Protein AF-X1J1N3-F1 (afdb_monomer_lite)

Sequence (215 aa):
MFLLAESFNQDISNWDVSTVTSMYQMFRSAVSFNQDIGSWEVSSVSDMTLMFSGVTLSTANYDSLLTGWASLPTLQSGVFFDAGNSQYSLAAESARQSLLDTPNSWMISDGGIIHSPDFWILSPFSIDELGYGHGNYTWAQVVNEEWCSGSGTLNDPYVIKNLVINGQGSDFCLSIQFSEEYFIVENCTFYNTYNLNYYGGRVKRYNYEQYVLWS

Organism: NCBI:txid412755

Structure (mmCIF, N/CA/C/O backbone):
data_AF-X1J1N3-F1
#
_entry.id   AF-X1J1N3-F1
#
loop_
_atom_site.group_PDB
_atom_site.id
_atom_site.type_symbol
_atom_site.label_atom_id
_atom_site.label_alt_id
_atom_site.label_comp_id
_atom_site.label_asym_id
_atom_site.label_entity_id
_atom_site.label_seq_id
_atom_site.pdbx_PDB_ins_code
_atom_site.Cartn_x
_atom_site.Cartn_y
_atom_site.Cartn_z
_atom_site.occupancy
_atom_site.B_iso_or_equiv
_atom_site.auth_seq_id
_atom_site.auth_comp_id
_atom_site.auth_asym_id
_atom_site.auth_atom_id
_atom_site.pdbx_PDB_model_num
ATOM 1 N N . MET A 1 1 ? -10.370 -13.838 7.861 1.00 76.06 1 MET A N 1
ATOM 2 C CA . MET A 1 1 ? -11.758 -13.976 7.355 1.00 76.06 1 MET A CA 1
ATOM 3 C C . MET A 1 1 ? -11.802 -14.890 6.136 1.00 76.06 1 MET A C 1
ATOM 5 O O . MET A 1 1 ? -12.579 -15.831 6.134 1.00 76.06 1 MET A O 1
ATOM 9 N N . PHE A 1 2 ? -10.916 -14.673 5.165 1.00 96.19 2 PHE A N 1
ATOM 10 C CA . PHE A 1 2 ? -10.681 -15.500 3.978 1.00 96.19 2 PHE A CA 1
ATOM 11 C C . PHE A 1 2 ? -9.367 -16.306 4.080 1.00 96.19 2 PHE A C 1
ATOM 13 O O . PHE A 1 2 ? -8.672 -16.516 3.090 1.00 96.19 2 PHE A O 1
ATOM 20 N N . LEU A 1 3 ? -9.003 -16.745 5.292 1.00 96.31 3 LEU A N 1
ATOM 21 C CA . LEU A 1 3 ? -7.818 -17.577 5.534 1.00 96.31 3 LEU A CA 1
ATOM 22 C C . LEU A 1 3 ? -7.920 -18.872 4.708 1.00 96.31 3 LEU A C 1
ATOM 24 O O . LEU A 1 3 ? -8.919 -19.580 4.823 1.00 96.31 3 LEU A O 1
ATOM 28 N N . LEU A 1 4 ? -6.890 -19.175 3.911 1.00 97.56 4 LEU A N 1
ATOM 29 C CA . LEU A 1 4 ? -6.821 -20.319 2.981 1.00 97.56 4 LEU A CA 1
ATOM 30 C C . LEU A 1 4 ? -7.894 -20.317 1.867 1.00 97.56 4 LEU A C 1
ATOM 32 O O . LEU A 1 4 ? -8.108 -21.338 1.215 1.00 97.56 4 LEU A O 1
ATOM 36 N N . ALA A 1 5 ? -8.571 -19.193 1.608 1.00 97.69 5 ALA A N 1
ATOM 37 C CA . ALA A 1 5 ? -9.538 -19.085 0.514 1.00 97.69 5 ALA A CA 1
ATOM 38 C C . ALA A 1 5 ? -8.823 -18.796 -0.821 1.00 97.69 5 ALA A C 1
ATOM 40 O O . ALA A 1 5 ? -8.956 -17.714 -1.387 1.00 97.69 5 ALA A O 1
ATOM 41 N N . GLU A 1 6 ? -8.035 -19.757 -1.313 1.00 96.44 6 GLU A N 1
ATOM 42 C CA . GLU A 1 6 ? -7.074 -19.585 -2.420 1.00 96.44 6 GLU A CA 1
ATOM 43 C C . GLU A 1 6 ? -7.655 -18.929 -3.687 1.00 96.44 6 GLU A C 1
ATOM 45 O O . GLU A 1 6 ? -6.959 -18.161 -4.351 1.00 96.44 6 GLU A O 1
ATOM 50 N N . SER A 1 7 ? -8.926 -19.196 -4.012 1.00 97.56 7 SER A N 1
ATOM 51 C CA . SER A 1 7 ? -9.639 -18.670 -5.188 1.00 97.56 7 SER A CA 1
ATOM 52 C C . SER A 1 7 ? -10.464 -17.399 -4.931 1.00 97.56 7 SER A C 1
ATOM 54 O O . SER A 1 7 ? -11.154 -16.924 -5.836 1.00 97.56 7 SER A O 1
ATOM 56 N N . PHE A 1 8 ? -10.442 -16.842 -3.717 1.00 97.88 8 PHE A N 1
ATOM 57 C CA . PHE A 1 8 ? -11.247 -15.672 -3.380 1.00 97.88 8 PHE A CA 1
ATOM 58 C C . PHE A 1 8 ? -10.660 -14.389 -3.985 1.00 97.88 8 PHE A C 1
ATOM 60 O O . PHE A 1 8 ? -9.565 -13.963 -3.636 1.00 97.88 8 PHE A O 1
ATOM 67 N N . ASN A 1 9 ? -11.427 -13.758 -4.875 1.00 98.06 9 ASN A N 1
ATOM 68 C CA . ASN A 1 9 ? -11.108 -12.466 -5.488 1.00 98.06 9 ASN A CA 1
ATOM 69 C C . ASN A 1 9 ? -12.395 -11.723 -5.894 1.00 98.06 9 ASN A C 1
ATOM 71 O O . ASN A 1 9 ? -12.564 -11.333 -7.046 1.00 98.06 9 ASN A O 1
ATOM 75 N N . GLN A 1 10 ? -13.381 -11.671 -4.994 1.00 97.81 10 GLN A N 1
ATOM 76 C CA . GLN A 1 10 ? -14.648 -10.971 -5.240 1.00 97.81 10 GLN A CA 1
ATOM 77 C C . GLN A 1 10 ? -14.562 -9.535 -4.728 1.00 97.81 10 GLN A C 1
ATOM 79 O O . GLN A 1 10 ? -13.908 -9.304 -3.714 1.00 97.81 10 GLN A O 1
ATOM 84 N N . ASP A 1 11 ? -15.239 -8.604 -5.402 1.00 97.56 11 ASP A N 1
ATOM 85 C CA . ASP A 1 11 ? -15.283 -7.196 -5.000 1.00 97.56 11 ASP A CA 1
ATOM 86 C C . ASP A 1 11 ? -15.864 -7.037 -3.583 1.00 97.56 11 ASP A C 1
ATOM 88 O O . ASP A 1 11 ? -16.969 -7.492 -3.273 1.00 97.56 11 ASP A O 1
ATOM 92 N N . ILE A 1 12 ? -15.075 -6.389 -2.727 1.00 98.06 12 ILE A N 1
ATOM 93 C CA . ILE A 1 12 ? -15.386 -6.048 -1.335 1.00 98.06 12 ILE A CA 1
ATOM 94 C C . ILE A 1 12 ? -15.036 -4.582 -1.014 1.00 98.06 12 ILE A C 1
ATOM 96 O O . ILE A 1 12 ? -15.009 -4.185 0.150 1.00 98.06 12 ILE A O 1
ATOM 100 N N . SER A 1 13 ? -14.805 -3.754 -2.039 1.00 96.69 13 SER A N 1
ATOM 101 C CA . SER A 1 13 ? -14.449 -2.327 -1.924 1.00 96.69 13 SER A CA 1
ATOM 102 C C . SER A 1 13 ? -15.489 -1.489 -1.159 1.00 96.69 13 SER A C 1
ATOM 104 O O . SER A 1 13 ? -15.159 -0.466 -0.561 1.00 96.69 13 SER A O 1
ATOM 106 N N . ASN A 1 14 ? -16.742 -1.959 -1.139 1.00 97.25 14 ASN A N 1
ATOM 107 C CA . ASN A 1 14 ? -17.902 -1.324 -0.504 1.00 97.25 14 ASN A CA 1
ATOM 108 C C . ASN A 1 14 ? -18.214 -1.842 0.918 1.00 97.25 14 ASN A C 1
ATOM 110 O O . ASN A 1 14 ? -19.297 -1.579 1.441 1.00 97.25 14 ASN A O 1
ATOM 114 N N . TRP A 1 15 ? -17.334 -2.641 1.529 1.00 97.94 15 TRP A N 1
ATOM 115 C CA . TRP A 1 15 ? -17.562 -3.171 2.878 1.00 97.94 15 TRP A CA 1
ATOM 116 C C . TRP A 1 15 ? -17.274 -2.111 3.947 1.00 97.94 15 TRP A C 1
ATOM 118 O O . TRP A 1 15 ? -16.208 -1.501 3.954 1.00 97.94 15 TRP A O 1
ATOM 128 N N . ASP A 1 16 ? -18.204 -1.935 4.889 1.00 98.06 16 ASP A N 1
ATOM 129 C CA . ASP A 1 16 ? -17.964 -1.129 6.087 1.00 98.06 16 ASP A CA 1
ATOM 130 C C . ASP A 1 16 ? -17.124 -1.931 7.090 1.00 98.06 16 ASP A C 1
ATOM 132 O O . ASP A 1 16 ? -17.567 -2.947 7.634 1.00 98.06 16 ASP A O 1
ATOM 136 N N . VAL A 1 17 ? -15.895 -1.466 7.309 1.00 98.06 17 VAL A N 1
ATOM 137 C CA . VAL A 1 17 ? -14.936 -2.021 8.274 1.00 98.06 17 VAL A CA 1
ATOM 138 C C . VAL A 1 17 ? -14.546 -1.015 9.366 1.00 98.06 17 VAL A C 1
ATOM 140 O O . VAL A 1 17 ? -13.688 -1.319 10.188 1.00 98.06 17 VAL A O 1
ATOM 143 N N . SER A 1 18 ? -15.236 0.131 9.455 1.00 98.19 18 SER A N 1
ATOM 144 C CA . SER A 1 18 ? -14.907 1.260 10.351 1.00 98.19 18 SER A CA 1
ATOM 145 C C . SER A 1 18 ? -14.866 0.920 11.847 1.00 98.19 18 SER A C 1
ATOM 147 O O . SER A 1 18 ? -14.231 1.615 12.641 1.00 98.19 18 SER A O 1
ATOM 149 N N . THR A 1 19 ? -15.533 -0.163 12.257 1.00 98.00 19 THR A N 1
ATOM 150 C CA . THR A 1 19 ? -15.568 -0.659 13.647 1.00 98.00 19 THR A CA 1
ATOM 151 C C . THR A 1 19 ? -14.678 -1.884 13.889 1.00 98.00 19 THR A C 1
ATOM 153 O O . THR A 1 19 ? -14.627 -2.398 15.008 1.00 98.00 19 THR A O 1
ATOM 156 N N . VAL A 1 20 ? -13.973 -2.374 12.864 1.00 98.44 20 VAL A N 1
ATOM 157 C CA . VAL A 1 20 ? -13.083 -3.537 12.969 1.00 98.44 20 VAL A CA 1
ATOM 158 C C . VAL A 1 20 ? -11.800 -3.132 13.689 1.00 98.44 20 VAL A C 1
ATOM 160 O O . VAL A 1 20 ? -11.134 -2.177 13.306 1.00 98.44 20 VAL A O 1
ATOM 163 N N . THR A 1 21 ? -11.431 -3.885 14.725 1.00 98.25 21 THR A N 1
ATOM 164 C CA . THR A 1 21 ? -10.214 -3.632 15.516 1.00 98.25 21 THR A CA 1
ATOM 165 C C . THR A 1 21 ? -9.064 -4.590 15.203 1.00 98.25 21 THR A C 1
ATOM 167 O O . THR A 1 21 ? -7.911 -4.255 15.450 1.00 98.25 21 THR A O 1
ATOM 170 N N . SER A 1 22 ? -9.341 -5.762 14.621 1.00 98.19 22 SER A N 1
ATOM 171 C CA . SER A 1 22 ? -8.319 -6.722 14.187 1.00 98.19 22 SER A CA 1
ATOM 172 C C . SER A 1 22 ? -8.670 -7.315 12.824 1.00 98.19 22 SER A C 1
ATOM 174 O O . SER A 1 22 ? -9.772 -7.823 12.609 1.00 98.19 22 SER A O 1
ATOM 176 N N . MET A 1 23 ? -7.693 -7.275 11.921 1.00 98.50 23 MET A N 1
ATOM 177 C CA . MET A 1 23 ? -7.677 -7.922 10.608 1.00 98.50 23 MET A CA 1
ATOM 178 C C . MET A 1 23 ? -6.635 -9.060 10.571 1.00 98.50 23 MET A C 1
ATOM 180 O O . MET A 1 23 ? -6.112 -9.416 9.511 1.00 98.50 23 MET A O 1
ATOM 184 N N . TYR A 1 24 ? -6.342 -9.659 11.733 1.00 98.44 24 TYR A N 1
ATOM 185 C CA . TYR A 1 24 ? -5.410 -10.778 11.882 1.00 98.44 24 TYR A CA 1
ATOM 186 C C . TYR A 1 24 ? -5.680 -11.897 10.867 1.00 98.44 24 TYR A C 1
ATOM 188 O O . TYR A 1 24 ? -6.783 -12.453 10.806 1.00 98.44 24 TYR A O 1
ATOM 196 N N . GLN A 1 25 ? -4.666 -12.241 10.066 1.00 98.25 25 GLN A N 1
ATOM 197 C CA . GLN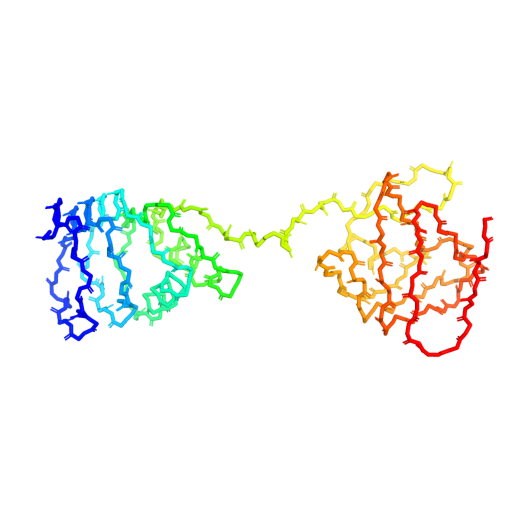 A 1 25 ? -4.753 -13.259 9.009 1.00 98.25 25 GLN A CA 1
ATOM 198 C C . GLN A 1 25 ? -5.978 -13.098 8.079 1.00 98.25 25 GLN A C 1
ATOM 200 O O . GLN A 1 25 ? -6.551 -14.095 7.625 1.00 98.25 25 GLN A O 1
ATOM 205 N N . MET A 1 26 ? -6.433 -11.864 7.804 1.00 98.19 26 MET A N 1
ATOM 206 C CA . MET A 1 26 ? -7.707 -11.649 7.108 1.00 98.19 26 MET A CA 1
ATOM 207 C C . MET A 1 26 ? -7.764 -12.327 5.736 1.00 98.19 26 MET A C 1
ATOM 209 O O . MET A 1 26 ? -8.783 -12.970 5.472 1.00 98.19 26 MET A O 1
ATOM 213 N N . PHE A 1 27 ? -6.684 -12.251 4.951 1.00 98.56 27 PHE A N 1
ATOM 214 C CA . PHE A 1 27 ? -6.530 -12.811 3.602 1.00 98.56 27 PHE A CA 1
ATOM 215 C C . PHE A 1 27 ? -5.366 -13.804 3.487 1.00 98.56 27 PHE A C 1
ATOM 217 O O . PHE A 1 27 ? -4.958 -14.146 2.382 1.00 98.56 27 PHE A O 1
ATOM 224 N N . ARG A 1 28 ? -4.807 -14.286 4.602 1.00 98.38 28 ARG A N 1
ATOM 225 C CA . ARG A 1 28 ? -3.644 -15.185 4.584 1.00 98.38 28 ARG A CA 1
ATOM 226 C C . ARG A 1 28 ? -3.884 -16.393 3.669 1.00 98.38 28 ARG A C 1
ATOM 228 O O . ARG A 1 28 ? -4.852 -17.132 3.850 1.00 98.38 28 ARG A O 1
ATOM 235 N N . SER A 1 29 ? -2.986 -16.592 2.706 1.00 97.56 29 SER A N 1
ATOM 236 C CA . SER A 1 29 ? -3.068 -17.622 1.658 1.00 97.56 29 SER A CA 1
ATOM 237 C C . SER A 1 29 ? -4.305 -17.550 0.740 1.00 97.56 29 SER A C 1
ATOM 239 O O . SER A 1 29 ? -4.612 -18.526 0.058 1.00 97.56 29 SER A O 1
ATOM 241 N N . ALA A 1 30 ? -5.007 -16.416 0.657 1.00 97.88 30 ALA A N 1
ATOM 242 C CA . ALA A 1 30 ? -6.007 -16.159 -0.383 1.00 97.88 30 ALA A CA 1
ATOM 243 C C . ALA A 1 30 ? -5.303 -15.746 -1.691 1.00 97.88 30 ALA A C 1
ATOM 245 O O . ALA A 1 30 ? -5.364 -14.594 -2.105 1.00 97.88 30 ALA A O 1
ATOM 246 N N . VAL A 1 31 ? -4.563 -16.679 -2.303 1.00 95.50 31 VAL A N 1
ATOM 247 C CA . VAL A 1 31 ? -3.549 -16.405 -3.346 1.00 95.50 31 VAL A CA 1
ATOM 248 C C . VAL A 1 31 ? -4.085 -15.605 -4.543 1.00 95.50 31 VAL A C 1
ATOM 250 O O . VAL A 1 31 ? -3.350 -14.819 -5.132 1.00 95.50 31 VAL A O 1
ATOM 253 N N . SER A 1 32 ? -5.364 -15.772 -4.894 1.00 97.75 32 SER A N 1
ATOM 254 C CA . SER A 1 32 ? -6.006 -15.047 -6.002 1.00 97.75 32 SER A CA 1
ATOM 255 C C . SER A 1 32 ? -6.460 -13.622 -5.654 1.00 97.75 32 SER A C 1
ATOM 257 O O . SER A 1 32 ? -6.916 -12.913 -6.551 1.00 97.75 32 SER A O 1
ATOM 259 N N . PHE A 1 33 ? -6.407 -13.206 -4.385 1.00 98.56 33 PHE A N 1
ATOM 260 C CA . PHE A 1 33 ? -6.968 -11.934 -3.937 1.00 98.56 33 PHE A CA 1
ATOM 261 C C . PHE A 1 33 ? -6.150 -10.742 -4.446 1.00 98.56 33 PHE A C 1
ATOM 263 O O . PHE A 1 33 ? -4.988 -10.561 -4.091 1.00 98.56 33 PHE A O 1
ATOM 270 N N . ASN A 1 34 ? -6.791 -9.909 -5.263 1.00 97.88 34 ASN A N 1
ATOM 271 C CA . ASN A 1 34 ? -6.237 -8.687 -5.828 1.00 97.88 34 ASN A CA 1
ATOM 272 C C . ASN A 1 34 ? -7.382 -7.703 -6.138 1.00 97.88 34 ASN A C 1
ATOM 274 O O . ASN A 1 34 ? -7.634 -7.380 -7.300 1.00 97.88 34 ASN A O 1
ATOM 278 N N . GLN A 1 35 ? -8.106 -7.274 -5.102 1.00 98.38 35 GLN A N 1
ATOM 279 C CA . GLN A 1 35 ? -9.104 -6.200 -5.186 1.00 98.38 35 GLN A CA 1
ATOM 280 C C . GLN A 1 35 ? -8.539 -4.888 -4.643 1.00 98.38 35 GLN A C 1
ATOM 282 O O . GLN A 1 35 ? -7.651 -4.905 -3.789 1.00 98.38 35 GLN A O 1
ATOM 287 N N . ASP A 1 36 ? -9.091 -3.766 -5.102 1.00 98.19 36 ASP A N 1
ATOM 288 C CA . ASP A 1 36 ? -8.868 -2.473 -4.460 1.00 98.19 36 ASP A CA 1
ATOM 289 C C . ASP A 1 36 ? -9.694 -2.388 -3.163 1.00 98.19 36 ASP A C 1
ATOM 291 O O . ASP A 1 36 ? -10.905 -2.626 -3.155 1.00 98.19 36 ASP A O 1
ATOM 295 N N . ILE A 1 37 ? -9.007 -2.079 -2.064 1.00 98.62 37 ILE A N 1
ATOM 296 C CA . ILE A 1 37 ? -9.571 -1.856 -0.728 1.00 98.62 37 ILE A CA 1
ATOM 297 C C . ILE A 1 37 ? -9.021 -0.565 -0.089 1.00 98.62 37 ILE A C 1
ATOM 299 O O . ILE A 1 37 ? -9.109 -0.383 1.125 1.00 98.62 37 ILE A O 1
ATOM 303 N N . GLY A 1 38 ? -8.449 0.352 -0.880 1.00 98.50 38 GLY A N 1
ATOM 304 C CA . GLY A 1 38 ? -7.957 1.643 -0.383 1.00 98.50 38 GLY A CA 1
ATOM 305 C C . GLY A 1 38 ? -9.059 2.556 0.158 1.00 98.50 38 GLY A C 1
ATOM 306 O O . GLY A 1 38 ? -8.792 3.426 0.981 1.00 98.50 38 GLY A O 1
ATOM 307 N N . SER A 1 39 ? -10.312 2.306 -0.229 1.00 98.38 39 SER A N 1
ATOM 308 C CA . SER A 1 39 ? -11.514 2.955 0.308 1.00 98.38 39 SER A CA 1
ATOM 309 C C . SER A 1 39 ? -11.889 2.532 1.736 1.00 98.38 39 SER A C 1
ATOM 311 O O . SER A 1 39 ? -12.805 3.119 2.313 1.00 98.38 39 SER A O 1
ATOM 313 N N . TRP A 1 40 ? -11.251 1.501 2.299 1.00 98.69 40 TRP A N 1
ATOM 314 C CA . TRP A 1 40 ? -11.601 0.975 3.618 1.00 98.69 40 TRP A CA 1
ATOM 315 C C . TRP A 1 40 ? -11.202 1.918 4.758 1.00 98.69 40 TRP A C 1
ATOM 317 O O . TRP A 1 40 ? -10.066 2.375 4.859 1.00 98.69 40 TRP A O 1
ATOM 327 N N . GLU A 1 41 ? -12.146 2.144 5.670 1.00 98.50 41 GLU A N 1
ATOM 328 C CA . GLU A 1 41 ? -11.939 2.902 6.903 1.00 98.50 41 GLU A CA 1
ATOM 329 C C . GLU A 1 41 ? -11.242 1.996 7.935 1.00 98.50 41 GLU A C 1
ATOM 331 O O . GLU A 1 41 ? -11.869 1.115 8.524 1.00 98.50 41 GLU A O 1
ATOM 336 N N . VAL A 1 42 ? -9.926 2.163 8.106 1.00 98.56 42 VAL A N 1
ATOM 337 C CA . VAL A 1 42 ? -9.101 1.331 9.004 1.00 98.56 42 VAL A CA 1
ATOM 338 C C . VAL A 1 42 ? -8.670 2.049 10.291 1.00 98.56 42 VAL A C 1
ATOM 340 O O . VAL A 1 42 ? -7.803 1.555 11.011 1.00 98.56 42 VAL A O 1
ATOM 343 N N . SER A 1 43 ? -9.289 3.183 10.637 1.00 98.44 43 SER A N 1
ATOM 344 C CA . SER A 1 43 ? -8.892 4.031 11.778 1.00 98.44 43 SER A CA 1
ATOM 345 C C . SER A 1 43 ? -9.013 3.329 13.138 1.00 98.44 43 SER A C 1
ATOM 347 O O . SER A 1 43 ? -8.304 3.669 14.092 1.00 98.44 43 SER A O 1
ATOM 349 N N . SER A 1 44 ? -9.898 2.332 13.234 1.00 98.50 44 SER A N 1
ATOM 350 C CA . SER A 1 44 ? -10.112 1.501 14.430 1.00 98.50 44 SER A CA 1
ATOM 351 C C . SER A 1 44 ? -9.172 0.292 14.539 1.00 98.50 44 SER A C 1
ATOM 353 O O . SER A 1 44 ? -9.115 -0.332 15.602 1.00 98.50 44 SER A O 1
ATOM 355 N N . VAL A 1 45 ? -8.449 -0.069 13.472 1.00 98.62 45 VAL A N 1
ATOM 356 C CA . VAL A 1 45 ? -7.670 -1.317 13.414 1.00 98.62 45 VAL A CA 1
ATOM 357 C C . VAL A 1 45 ? -6.349 -1.164 14.165 1.00 98.62 45 VAL A C 1
ATOM 359 O O . VAL A 1 45 ? -5.563 -0.269 13.873 1.00 98.62 45 VAL A O 1
ATOM 362 N N . SER A 1 46 ? -6.077 -2.066 15.109 1.00 97.88 46 SER A N 1
ATOM 363 C CA . SER A 1 46 ? -4.826 -2.114 15.881 1.00 97.88 46 SER A CA 1
ATOM 364 C C . SER A 1 46 ? -3.953 -3.341 15.591 1.00 97.88 46 SER A C 1
ATOM 366 O O . SER A 1 46 ? -2.807 -3.391 16.032 1.00 97.88 46 SER A O 1
ATOM 368 N N . ASP A 1 47 ? -4.457 -4.316 14.828 1.00 97.88 47 ASP A N 1
ATOM 369 C CA . ASP A 1 47 ? -3.725 -5.530 14.451 1.00 97.88 47 ASP A CA 1
ATOM 370 C C . ASP A 1 47 ? -4.047 -5.962 13.011 1.00 97.88 47 ASP A C 1
ATOM 372 O O . ASP A 1 47 ? -5.173 -6.363 12.711 1.00 97.88 47 ASP A O 1
ATOM 376 N N . MET A 1 48 ? -3.042 -5.919 12.132 1.00 98.62 48 MET A N 1
ATOM 377 C CA . MET A 1 48 ? -3.084 -6.451 10.763 1.00 98.62 48 MET A CA 1
ATOM 378 C C . MET A 1 48 ? -2.007 -7.535 10.551 1.00 98.62 48 MET A C 1
ATOM 380 O O . MET A 1 48 ? -1.496 -7.744 9.445 1.00 98.62 48 MET A O 1
ATOM 384 N N . THR A 1 49 ? -1.641 -8.247 11.620 1.00 98.00 49 THR A N 1
ATOM 385 C CA . THR A 1 49 ? -0.582 -9.258 11.579 1.00 98.00 49 THR A CA 1
ATOM 386 C C . THR A 1 49 ? -0.955 -10.409 10.651 1.00 98.00 49 THR A C 1
ATOM 388 O O . THR A 1 49 ? -2.036 -11.001 10.745 1.00 98.00 49 THR A O 1
ATOM 391 N N . LEU A 1 50 ? -0.027 -10.749 9.750 1.00 97.94 50 LEU A N 1
ATOM 392 C CA . LEU A 1 50 ? -0.179 -11.791 8.731 1.00 97.94 50 LEU A CA 1
ATOM 393 C C . LEU A 1 50 ? -1.367 -11.574 7.768 1.00 97.94 50 LEU A C 1
ATOM 395 O O . LEU A 1 50 ? -1.828 -12.542 7.159 1.00 97.94 50 LEU A O 1
ATOM 399 N N . MET A 1 51 ? -1.879 -10.341 7.627 1.00 98.31 51 MET A N 1
ATOM 400 C CA . MET A 1 51 ? -3.092 -10.031 6.854 1.00 98.31 51 MET A CA 1
ATOM 401 C C . MET A 1 51 ? -3.025 -10.545 5.409 1.00 98.31 51 MET A C 1
ATOM 403 O O . MET A 1 51 ? -3.939 -11.264 5.001 1.00 98.31 51 MET A O 1
ATOM 407 N N . PHE A 1 52 ? -1.936 -10.254 4.690 1.00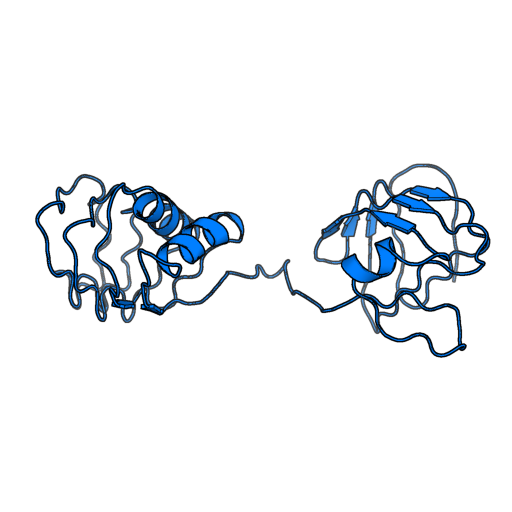 98.44 52 PHE A N 1
ATOM 408 C CA . PHE A 1 52 ? -1.667 -10.702 3.315 1.00 98.44 52 PHE A CA 1
ATOM 409 C C . PHE A 1 52 ? -0.519 -11.718 3.217 1.00 98.44 52 PHE A C 1
ATOM 411 O O . PHE A 1 52 ? 0.083 -11.896 2.159 1.00 98.44 52 PHE A O 1
ATOM 418 N N . SER A 1 53 ? -0.227 -12.444 4.299 1.00 97.38 53 SER A N 1
ATOM 419 C CA . SER A 1 53 ? 0.808 -13.482 4.293 1.00 97.38 53 SER A CA 1
ATOM 420 C C . SER A 1 53 ? 0.501 -14.556 3.234 1.00 97.38 53 SER A C 1
ATOM 422 O O . SER A 1 53 ? -0.523 -15.241 3.305 1.00 97.38 53 SER A O 1
ATOM 424 N N . GLY A 1 54 ? 1.368 -14.699 2.226 1.00 92.88 54 GLY A N 1
ATOM 425 C CA . GLY A 1 54 ? 1.141 -15.589 1.077 1.00 92.88 54 GLY A CA 1
ATOM 426 C C . GLY A 1 54 ? 0.185 -15.043 0.003 1.00 92.88 54 GLY A C 1
ATOM 427 O O . GLY A 1 54 ? -0.315 -15.822 -0.804 1.00 92.88 54 GLY A O 1
ATOM 428 N N . VAL A 1 55 ? -0.073 -13.734 -0.002 1.00 96.00 55 VAL A N 1
ATOM 429 C CA . VAL A 1 55 ? -0.790 -12.988 -1.049 1.00 96.00 55 VAL A CA 1
ATOM 430 C C . VAL A 1 55 ? 0.162 -11.953 -1.660 1.00 96.00 55 VAL A C 1
ATOM 432 O O . VAL A 1 55 ? 1.207 -11.616 -1.096 1.00 96.00 55 VAL A O 1
ATOM 435 N N . THR A 1 56 ? -0.139 -11.489 -2.868 1.00 96.69 56 THR A N 1
ATOM 436 C CA . THR A 1 56 ? 0.606 -10.420 -3.541 1.00 96.69 56 THR A CA 1
ATOM 437 C C . THR A 1 56 ? -0.388 -9.584 -4.329 1.00 96.69 56 THR A C 1
ATOM 439 O O . THR A 1 56 ? -0.908 -10.029 -5.351 1.00 96.69 56 THR A O 1
ATOM 442 N N . LEU A 1 57 ? -0.678 -8.386 -3.826 1.00 97.69 57 LEU A N 1
ATOM 443 C CA . LEU A 1 57 ? -1.478 -7.406 -4.543 1.00 97.69 57 LEU A CA 1
ATOM 444 C C . LEU A 1 57 ? -0.672 -6.887 -5.738 1.00 97.69 57 LEU A C 1
ATOM 446 O O . LEU A 1 57 ? 0.548 -6.729 -5.673 1.00 97.69 57 LEU A O 1
ATOM 450 N N . SER A 1 58 ? -1.367 -6.590 -6.831 1.00 95.56 58 SER A N 1
ATOM 451 C CA . SER A 1 58 ? -0.787 -5.821 -7.931 1.00 95.56 58 SER A CA 1
ATOM 452 C C . SER A 1 58 ? -0.433 -4.408 -7.464 1.00 95.56 58 SER A C 1
ATOM 454 O O . SER A 1 58 ? -1.158 -3.832 -6.651 1.00 95.56 58 SER A O 1
ATOM 456 N N . THR A 1 59 ? 0.637 -3.828 -8.015 1.00 93.31 59 THR A N 1
ATOM 457 C CA . THR A 1 59 ? 1.113 -2.483 -7.650 1.00 93.31 59 THR A CA 1
ATOM 458 C C . THR A 1 59 ? 0.007 -1.434 -7.692 1.00 93.31 59 THR A C 1
ATOM 460 O O . THR A 1 59 ? -0.122 -0.675 -6.748 1.00 93.31 59 THR A O 1
ATOM 463 N N . ALA A 1 60 ? -0.868 -1.446 -8.703 1.00 94.44 60 ALA A N 1
ATOM 464 C CA . ALA A 1 60 ? -1.983 -0.497 -8.781 1.00 94.44 60 ALA A CA 1
ATOM 465 C C . ALA A 1 60 ? -2.935 -0.571 -7.567 1.00 94.44 60 ALA A C 1
ATOM 467 O O . ALA A 1 60 ? -3.341 0.462 -7.038 1.00 94.44 60 ALA A O 1
ATOM 468 N N . ASN A 1 61 ? -3.258 -1.779 -7.093 1.00 97.75 61 ASN A N 1
ATOM 469 C CA . ASN A 1 61 ? -4.123 -1.960 -5.926 1.00 97.75 61 ASN A CA 1
ATOM 470 C C . ASN A 1 61 ? -3.384 -1.673 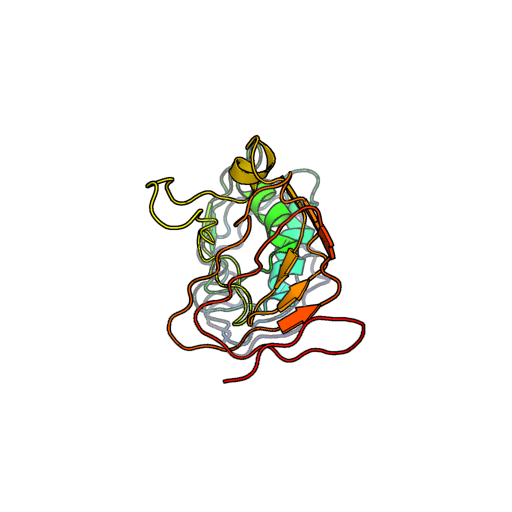-4.613 1.00 97.75 61 ASN A C 1
ATOM 472 O O . ASN A 1 61 ? -3.999 -1.172 -3.676 1.00 97.75 61 ASN A O 1
ATOM 476 N N . TYR A 1 62 ? -2.081 -1.965 -4.531 1.00 98.50 62 TYR A N 1
ATOM 477 C CA . TYR A 1 62 ? -1.300 -1.654 -3.333 1.00 98.50 62 TYR A CA 1
ATOM 478 C C . TYR A 1 62 ? -1.010 -0.149 -3.207 1.00 98.50 62 TYR A C 1
ATOM 480 O O . TYR A 1 62 ? -1.122 0.400 -2.116 1.00 98.50 62 TYR A O 1
ATOM 488 N N . ASP A 1 63 ? -0.766 0.545 -4.320 1.00 97.19 63 ASP A N 1
ATOM 489 C CA . ASP A 1 63 ? -0.668 2.006 -4.382 1.00 97.19 63 ASP A CA 1
ATOM 490 C C . ASP A 1 63 ? -1.985 2.670 -3.954 1.00 97.19 63 ASP A C 1
ATOM 492 O O . ASP A 1 63 ? -1.965 3.619 -3.167 1.00 97.19 63 ASP A O 1
ATOM 496 N N . SER A 1 64 ? -3.129 2.155 -4.428 1.00 98.00 64 SER A N 1
ATOM 497 C CA . SER A 1 64 ? -4.463 2.622 -4.016 1.00 98.00 64 SER A CA 1
ATOM 498 C C . SER A 1 64 ? -4.697 2.400 -2.517 1.00 98.00 64 SER A C 1
ATOM 500 O O . SER A 1 64 ? -5.116 3.320 -1.815 1.00 98.00 64 SER A O 1
ATOM 502 N N . LEU A 1 65 ? -4.328 1.220 -1.998 1.00 98.75 65 LEU A N 1
ATOM 503 C CA . LEU A 1 65 ? -4.381 0.884 -0.572 1.00 98.75 65 LEU A CA 1
ATOM 504 C C . LEU A 1 65 ? -3.555 1.861 0.274 1.00 98.75 65 LEU A C 1
ATOM 506 O O . LEU A 1 65 ? -4.094 2.483 1.187 1.00 98.75 65 LEU A O 1
ATOM 510 N N . LEU A 1 66 ? -2.271 2.032 -0.050 1.00 98.75 66 LEU A N 1
ATOM 511 C CA . LEU A 1 66 ? -1.365 2.925 0.675 1.00 98.75 66 LEU A CA 1
ATOM 512 C C . LEU A 1 66 ? -1.858 4.374 0.634 1.00 98.75 66 LEU A C 1
ATOM 514 O O . LEU A 1 66 ? -1.924 5.026 1.673 1.00 98.75 66 LEU A O 1
ATOM 518 N N . THR A 1 67 ? -2.254 4.864 -0.544 1.00 98.56 67 THR A N 1
ATOM 519 C CA . THR A 1 67 ? -2.741 6.240 -0.736 1.00 98.56 67 THR A CA 1
ATOM 520 C C . THR A 1 67 ? -4.045 6.491 0.020 1.00 98.56 67 THR A C 1
ATOM 522 O O . THR A 1 67 ? -4.188 7.517 0.686 1.00 98.56 67 THR A O 1
ATOM 525 N N . GLY A 1 68 ? -4.989 5.552 -0.058 1.00 98.69 68 GLY A N 1
ATOM 526 C CA . GLY A 1 68 ? -6.280 5.636 0.614 1.00 98.69 68 GLY A CA 1
ATOM 527 C C . GLY A 1 68 ? -6.132 5.636 2.132 1.00 98.69 68 GLY A C 1
ATOM 528 O O . GLY A 1 68 ? -6.602 6.562 2.793 1.00 98.69 68 GLY A O 1
ATOM 529 N N . TRP A 1 69 ? -5.400 4.669 2.690 1.00 98.69 69 TRP A N 1
ATOM 530 C CA . TRP A 1 69 ? -5.224 4.554 4.140 1.00 98.69 69 TRP A CA 1
ATOM 531 C C . TRP A 1 69 ? -4.389 5.704 4.721 1.00 98.69 69 TRP A C 1
ATOM 533 O O . TRP A 1 69 ? -4.734 6.226 5.778 1.00 98.69 69 TRP A O 1
ATOM 543 N N . ALA A 1 70 ? -3.362 6.180 4.006 1.00 98.50 70 ALA A N 1
ATOM 544 C CA . ALA A 1 70 ? -2.590 7.365 4.393 1.00 98.50 70 ALA A CA 1
ATOM 545 C C . ALA A 1 70 ? -3.410 8.671 4.393 1.00 98.50 70 ALA A C 1
ATOM 547 O O . ALA A 1 70 ? -2.996 9.654 5.008 1.00 98.50 70 ALA A O 1
ATOM 548 N N . SER A 1 71 ? -4.561 8.702 3.707 1.00 98.25 71 SER A N 1
ATOM 549 C CA . SER A 1 71 ? -5.467 9.859 3.681 1.00 98.25 71 SER A CA 1
ATOM 550 C C . SER A 1 71 ? -6.473 9.897 4.842 1.00 98.25 71 SER A C 1
ATOM 552 O O . SER A 1 71 ? -7.183 10.894 5.001 1.00 98.25 71 SER A O 1
ATOM 554 N N . LEU A 1 72 ? -6.542 8.839 5.663 1.00 98.38 72 LEU A N 1
ATOM 555 C CA . LEU A 1 72 ? -7.461 8.766 6.801 1.00 98.38 72 LEU A CA 1
ATOM 556 C C . LEU A 1 72 ? -7.073 9.774 7.902 1.00 98.38 72 LEU A C 1
ATOM 558 O O . LEU A 1 72 ? -5.891 9.982 8.176 1.00 98.38 72 LEU A O 1
ATOM 562 N N . PRO A 1 73 ? -8.056 10.413 8.568 1.00 96.12 73 PRO A N 1
ATOM 563 C CA . PRO A 1 73 ? -7.801 11.539 9.469 1.00 96.12 73 PRO A CA 1
ATOM 564 C C . PRO A 1 73 ? -7.116 11.143 10.786 1.00 96.12 73 PRO A C 1
ATOM 566 O O . PRO A 1 73 ? -6.524 11.994 11.449 1.00 96.12 73 PRO A O 1
ATOM 569 N N . THR A 1 74 ? -7.224 9.876 11.190 1.00 95.75 74 THR A N 1
ATOM 570 C CA . THR A 1 74 ? -6.652 9.324 12.423 1.00 95.75 74 THR A CA 1
ATOM 571 C C . THR A 1 74 ? -6.355 7.847 12.221 1.00 95.75 74 THR A C 1
ATOM 573 O O . THR A 1 74 ? -7.248 7.121 11.813 1.00 95.75 74 THR A O 1
ATOM 576 N N . LEU A 1 75 ? -5.166 7.369 12.577 1.00 98.38 75 LEU A N 1
ATOM 577 C CA . LEU A 1 75 ? -4.846 5.939 12.580 1.00 98.38 75 LEU A CA 1
ATOM 578 C C . LEU A 1 75 ? -4.380 5.514 13.974 1.00 98.38 75 LEU A C 1
ATOM 580 O O . LEU A 1 75 ? -3.883 6.336 14.750 1.00 98.38 75 LEU A O 1
ATOM 584 N N . GLN A 1 76 ? -4.519 4.227 14.300 1.00 98.50 76 GLN A N 1
ATOM 585 C CA . GLN A 1 76 ? -3.850 3.680 15.480 1.00 98.50 76 GLN A CA 1
ATOM 586 C C . GLN A 1 76 ? -2.332 3.735 15.281 1.00 98.50 76 GLN A C 1
ATOM 588 O O . GLN A 1 76 ? -1.830 3.501 14.180 1.00 98.50 76 GLN A O 1
ATOM 593 N N . SER A 1 77 ? -1.603 4.038 16.355 1.00 98.25 77 SER A N 1
ATOM 594 C CA . SER A 1 77 ? -0.142 4.107 16.319 1.00 98.25 77 SER A CA 1
ATOM 595 C C . SER A 1 77 ? 0.486 2.728 16.551 1.00 98.25 77 SER A C 1
ATOM 597 O O . SER A 1 77 ? -0.030 1.943 17.349 1.00 98.25 77 SER A O 1
ATOM 599 N N . GLY A 1 78 ? 1.606 2.429 15.888 1.00 97.44 78 GLY A N 1
ATOM 600 C CA . GLY A 1 78 ? 2.373 1.197 16.117 1.00 97.44 78 GLY A CA 1
ATOM 601 C C . GLY A 1 78 ? 1.774 -0.082 15.518 1.00 97.44 78 GLY A C 1
ATOM 602 O O . GLY A 1 78 ? 2.159 -1.177 15.931 1.00 97.44 78 GLY A O 1
ATOM 603 N N . VAL A 1 79 ? 0.836 0.026 14.570 1.00 98.19 79 VAL A N 1
ATOM 604 C CA . VAL A 1 79 ? 0.205 -1.137 13.920 1.00 98.19 79 VAL A CA 1
ATOM 605 C C . VAL A 1 79 ? 1.235 -1.910 13.099 1.00 98.19 79 VAL A C 1
ATOM 607 O O . VAL A 1 79 ? 1.965 -1.332 12.294 1.00 98.19 79 VAL A O 1
ATOM 610 N N . PHE A 1 80 ? 1.278 -3.232 13.275 1.00 97.69 80 PHE A N 1
ATOM 611 C CA . PHE A 1 80 ? 2.015 -4.121 12.379 1.00 97.69 80 PHE A CA 1
ATOM 612 C C . PHE A 1 80 ? 1.111 -4.557 11.219 1.00 97.69 80 PHE A C 1
ATOM 614 O O . PHE A 1 80 ? 0.045 -5.137 11.446 1.00 97.69 80 PHE A O 1
ATOM 621 N N . PHE A 1 81 ? 1.550 -4.290 9.988 1.00 98.38 81 PHE A N 1
ATOM 622 C CA . PHE A 1 81 ? 0.831 -4.602 8.755 1.00 98.38 81 PHE A CA 1
ATOM 623 C C . PHE A 1 81 ? 1.692 -5.482 7.844 1.00 98.38 81 PHE A C 1
ATOM 625 O O . PHE A 1 81 ? 2.759 -5.075 7.391 1.00 98.38 81 PHE A O 1
ATOM 632 N N . ASP A 1 82 ? 1.221 -6.702 7.580 1.00 98.00 82 ASP A N 1
ATOM 633 C CA . ASP A 1 82 ? 1.834 -7.621 6.616 1.00 98.00 82 ASP A CA 1
ATOM 634 C C . ASP A 1 82 ? 1.079 -7.549 5.282 1.00 98.00 82 ASP A C 1
ATOM 636 O O . ASP A 1 82 ? -0.031 -8.082 5.166 1.00 98.00 82 ASP A O 1
ATOM 640 N N . ALA A 1 83 ? 1.697 -6.898 4.293 1.00 97.69 83 ALA A N 1
ATOM 641 C CA . ALA A 1 83 ? 1.222 -6.776 2.917 1.00 97.69 83 ALA A CA 1
ATOM 642 C C . ALA A 1 83 ? 1.733 -7.909 1.997 1.00 97.69 83 ALA A C 1
ATOM 644 O O . ALA A 1 83 ? 1.527 -7.864 0.780 1.00 97.69 83 ALA A O 1
ATOM 645 N N . GLY A 1 84 ? 2.389 -8.937 2.545 1.00 94.81 84 GLY A N 1
ATOM 646 C CA 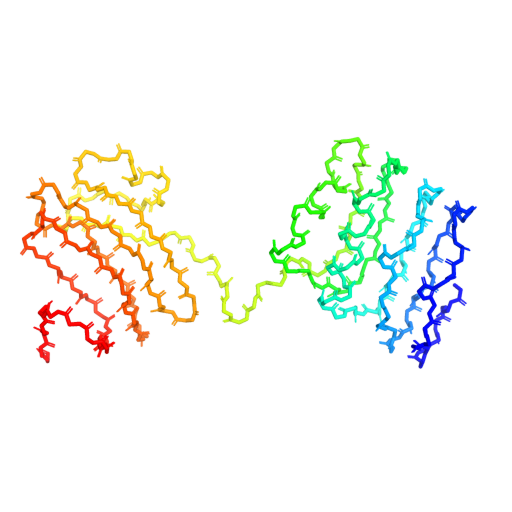. GLY A 1 84 ? 2.976 -10.032 1.777 1.00 94.81 84 GLY A CA 1
ATOM 647 C C . GLY A 1 84 ? 4.129 -9.556 0.891 1.00 94.81 84 GLY A C 1
ATOM 648 O O . GLY A 1 84 ? 4.937 -8.726 1.294 1.00 94.81 84 GLY A O 1
ATOM 649 N N . ASN A 1 85 ? 4.197 -10.059 -0.345 1.00 91.44 85 ASN A N 1
ATOM 650 C CA . ASN A 1 85 ? 5.215 -9.630 -1.319 1.00 91.44 85 ASN A CA 1
ATOM 651 C C . ASN A 1 85 ? 4.745 -8.453 -2.200 1.00 91.44 85 ASN A C 1
ATOM 653 O O . ASN A 1 85 ? 5.312 -8.225 -3.267 1.00 91.44 85 ASN A O 1
ATOM 657 N N . SER A 1 86 ? 3.677 -7.746 -1.812 1.00 96.31 86 SER A N 1
ATOM 658 C CA . SER A 1 86 ? 3.115 -6.639 -2.600 1.00 96.31 86 SER A CA 1
ATOM 659 C C . SER A 1 86 ? 4.130 -5.499 -2.723 1.00 96.31 86 SER A C 1
ATOM 661 O O . SER A 1 86 ? 4.720 -5.099 -1.721 1.00 96.31 86 SER A O 1
ATOM 663 N N . GLN A 1 87 ? 4.334 -4.978 -3.935 1.00 92.94 87 GLN A N 1
ATOM 664 C CA . GLN A 1 87 ? 5.290 -3.899 -4.212 1.00 92.94 87 GLN A CA 1
ATOM 665 C C . GLN A 1 87 ? 4.568 -2.642 -4.695 1.00 92.94 87 GLN A C 1
ATOM 667 O O . GLN A 1 87 ? 3.657 -2.742 -5.521 1.00 92.94 87 GLN A O 1
ATOM 672 N N . TYR A 1 88 ? 4.981 -1.477 -4.199 1.00 90.44 88 TYR A N 1
ATOM 673 C CA . TYR A 1 88 ? 4.343 -0.176 -4.449 1.00 90.44 88 TYR A CA 1
ATOM 674 C C . TYR A 1 88 ? 5.195 0.702 -5.374 1.00 90.44 88 TYR A C 1
ATOM 676 O O . TYR A 1 88 ? 6.412 0.558 -5.405 1.00 90.44 88 TYR A O 1
ATOM 684 N N . SER A 1 89 ? 4.598 1.610 -6.142 1.00 85.56 89 SER A N 1
ATOM 685 C CA . SER A 1 89 ? 5.344 2.500 -7.041 1.00 85.56 89 SER A CA 1
ATOM 686 C C . SER A 1 89 ? 5.885 3.746 -6.334 1.00 85.56 89 SER A C 1
ATOM 688 O O . SER A 1 89 ? 5.436 4.129 -5.254 1.00 85.56 89 SER A O 1
ATOM 690 N N . LEU A 1 90 ? 6.800 4.457 -7.002 1.00 81.56 90 LEU A N 1
ATOM 691 C CA . LEU A 1 90 ? 7.310 5.755 -6.542 1.00 81.56 90 LEU A CA 1
ATOM 692 C C . LEU A 1 90 ? 6.194 6.785 -6.264 1.00 81.56 90 LEU A C 1
ATOM 694 O O . LEU A 1 90 ? 6.385 7.683 -5.449 1.00 81.56 90 LEU A O 1
ATOM 698 N N . ALA A 1 91 ? 5.023 6.657 -6.902 1.00 83.06 91 ALA A N 1
ATOM 699 C CA . ALA A 1 91 ? 3.883 7.538 -6.646 1.00 83.06 91 ALA A CA 1
ATOM 700 C C . ALA A 1 91 ? 3.246 7.315 -5.259 1.00 83.06 91 ALA A C 1
ATOM 702 O O . ALA A 1 91 ? 2.678 8.252 -4.703 1.00 83.06 91 ALA A O 1
ATOM 703 N N . ALA A 1 92 ? 3.369 6.108 -4.695 1.00 88.62 92 ALA A N 1
ATOM 704 C CA . ALA A 1 92 ? 2.842 5.738 -3.382 1.00 88.62 92 ALA A CA 1
ATOM 705 C C . ALA A 1 92 ? 3.883 5.817 -2.246 1.00 88.62 92 ALA A C 1
ATOM 707 O O . ALA A 1 92 ? 3.512 5.686 -1.080 1.00 88.62 92 ALA A O 1
ATOM 708 N N . GLU A 1 93 ? 5.163 6.073 -2.546 1.00 87.69 93 GLU A N 1
ATOM 709 C CA . GLU A 1 93 ? 6.246 6.176 -1.548 1.00 87.69 93 GLU A CA 1
ATOM 710 C C . GLU A 1 93 ? 5.921 7.192 -0.440 1.00 87.69 93 GLU A C 1
ATOM 712 O O . GLU A 1 93 ? 6.033 6.884 0.742 1.00 87.69 93 GLU A O 1
ATOM 717 N N . SER A 1 94 ? 5.433 8.386 -0.791 1.00 89.88 94 SER A N 1
ATOM 718 C CA . SER A 1 94 ? 5.081 9.418 0.198 1.00 89.88 94 SER A CA 1
ATOM 719 C C . SER A 1 94 ? 3.903 9.020 1.096 1.00 89.88 94 SER A C 1
ATOM 721 O O . SER A 1 94 ? 3.898 9.355 2.281 1.00 89.88 94 SER A O 1
ATOM 723 N N . ALA A 1 95 ? 2.930 8.279 0.556 1.00 94.25 95 ALA A N 1
ATOM 724 C CA . ALA A 1 95 ? 1.807 7.735 1.315 1.00 94.25 95 ALA A CA 1
ATOM 725 C C . ALA A 1 95 ? 2.265 6.613 2.258 1.00 94.25 95 ALA A C 1
ATOM 727 O O . ALA A 1 95 ? 1.904 6.591 3.430 1.00 94.25 95 ALA A O 1
ATOM 728 N N . ARG A 1 96 ? 3.129 5.710 1.786 1.00 97.31 96 ARG A N 1
ATOM 729 C CA . ARG A 1 96 ? 3.721 4.670 2.630 1.00 97.31 96 ARG A CA 1
ATOM 730 C C . ARG A 1 96 ? 4.578 5.262 3.745 1.00 97.31 96 ARG A C 1
ATOM 732 O O . ARG A 1 96 ? 4.445 4.848 4.894 1.00 97.31 96 ARG A O 1
ATOM 739 N N . GLN A 1 97 ? 5.423 6.241 3.432 1.00 91.75 97 GLN A N 1
ATOM 740 C CA . GLN A 1 97 ? 6.287 6.880 4.417 1.00 91.75 97 GLN A CA 1
ATOM 741 C C . GLN A 1 97 ? 5.469 7.589 5.508 1.00 91.75 97 GLN A C 1
ATOM 743 O O . GLN A 1 97 ? 5.825 7.490 6.678 1.00 91.75 97 GLN A O 1
ATOM 748 N N . SER A 1 98 ? 4.321 8.201 5.183 1.00 95.62 98 SER A N 1
ATOM 749 C CA . SER A 1 98 ? 3.456 8.823 6.199 1.00 95.62 98 SER A CA 1
ATOM 750 C C . SER A 1 98 ? 2.769 7.821 7.142 1.00 95.62 98 SER A C 1
ATOM 752 O O . SER A 1 98 ? 2.412 8.190 8.262 1.00 95.62 98 SER A O 1
ATOM 754 N N . LEU A 1 99 ? 2.616 6.551 6.746 1.00 97.94 99 LEU A N 1
ATOM 755 C CA . LEU A 1 99 ? 2.181 5.470 7.642 1.00 97.94 99 LEU A CA 1
ATOM 756 C C . LEU A 1 99 ? 3.311 5.044 8.599 1.00 97.94 99 LEU A C 1
ATOM 758 O O . LEU A 1 99 ? 3.052 4.735 9.762 1.00 97.94 99 LEU A O 1
ATOM 762 N N . LEU A 1 100 ? 4.565 5.054 8.134 1.00 92.25 100 LEU A N 1
ATOM 763 C CA . LEU A 1 100 ? 5.752 4.718 8.936 1.00 92.25 100 LEU A CA 1
ATOM 764 C C . LEU A 1 100 ? 6.179 5.847 9.889 1.00 92.25 100 LEU A C 1
ATOM 766 O O . LEU A 1 100 ? 6.685 5.580 10.979 1.00 92.25 100 LEU A O 1
ATOM 770 N N . ASP A 1 101 ? 5.991 7.104 9.496 1.00 92.38 101 ASP A N 1
ATOM 771 C CA . ASP A 1 101 ? 6.392 8.271 10.280 1.00 92.38 101 ASP A CA 1
ATOM 772 C C . ASP A 1 101 ? 5.465 8.521 11.481 1.00 92.38 101 ASP A C 1
ATOM 774 O O . ASP A 1 101 ? 4.327 8.053 11.561 1.00 92.38 101 ASP A O 1
ATOM 778 N N . THR A 1 102 ? 5.940 9.294 12.461 1.00 92.06 102 THR A N 1
ATOM 779 C CA . THR A 1 102 ? 5.091 9.763 13.568 1.00 92.06 102 THR A CA 1
ATOM 780 C C . THR A 1 102 ? 3.990 10.698 13.045 1.00 92.06 102 THR A C 1
ATOM 782 O O . THR A 1 102 ? 4.305 11.588 12.253 1.00 92.06 102 THR A O 1
ATOM 785 N N . PRO A 1 103 ? 2.733 10.594 13.520 1.00 96.50 103 PRO A N 1
ATOM 786 C CA . PRO A 1 103 ? 2.291 9.857 14.710 1.00 96.50 103 PRO A CA 1
ATOM 787 C C . PRO A 1 103 ? 1.913 8.385 14.469 1.00 96.50 103 PRO A C 1
ATOM 789 O O . PRO A 1 103 ? 1.670 7.663 15.436 1.00 96.50 103 PRO A O 1
ATOM 792 N N . ASN A 1 104 ? 1.846 7.943 13.213 1.00 96.69 104 ASN A N 1
ATOM 793 C CA . ASN A 1 104 ? 1.345 6.621 12.850 1.00 96.69 104 ASN A CA 1
ATOM 794 C C . ASN A 1 104 ? 2.327 5.524 13.276 1.00 96.69 104 ASN A C 1
ATOM 796 O O . ASN A 1 104 ? 1.939 4.593 13.977 1.00 96.69 104 ASN A O 1
ATOM 800 N N . SER A 1 105 ? 3.616 5.657 12.958 1.00 97.12 105 SER A N 1
ATOM 801 C CA . SER A 1 105 ? 4.657 4.729 13.427 1.00 97.12 105 SER A CA 1
ATOM 802 C C . SER A 1 105 ? 4.347 3.255 13.129 1.00 97.12 105 SER A C 1
ATOM 804 O O . SER A 1 105 ? 4.642 2.378 13.944 1.00 97.12 105 SER A O 1
ATOM 806 N N . TRP A 1 106 ? 3.707 2.973 11.988 1.00 98.19 106 TRP A N 1
ATOM 807 C CA . TRP A 1 106 ? 3.389 1.609 11.574 1.00 98.19 106 TRP A CA 1
ATOM 808 C C . TRP A 1 106 ? 4.660 0.814 11.270 1.00 98.19 106 TRP A C 1
ATOM 810 O O . TRP A 1 106 ? 5.696 1.349 10.882 1.00 98.19 106 TRP A O 1
ATOM 820 N N . MET A 1 107 ? 4.553 -0.502 11.407 1.00 97.12 107 MET A N 1
ATOM 821 C CA . MET A 1 107 ? 5.574 -1.459 11.000 1.00 97.12 107 MET A CA 1
ATOM 822 C C . MET A 1 107 ? 5.032 -2.240 9.805 1.00 97.12 107 MET A C 1
ATOM 824 O O . MET A 1 107 ? 4.287 -3.205 9.976 1.00 97.12 107 MET A O 1
ATOM 828 N N . ILE A 1 108 ? 5.376 -1.794 8.595 1.00 96.19 108 ILE A N 1
ATOM 829 C CA . ILE A 1 108 ? 4.919 -2.414 7.347 1.00 96.19 108 ILE A CA 1
ATOM 830 C C . ILE A 1 108 ? 5.952 -3.443 6.872 1.00 96.19 108 ILE A C 1
ATOM 832 O O . ILE A 1 108 ? 7.130 -3.127 6.709 1.00 96.19 108 ILE A O 1
ATOM 836 N N . SER A 1 109 ? 5.490 -4.669 6.635 1.00 94.44 109 SER A N 1
ATOM 837 C CA . SER A 1 109 ? 6.226 -5.736 5.958 1.00 94.44 109 SER A CA 1
ATOM 838 C C . SER A 1 109 ? 5.641 -5.909 4.561 1.00 94.44 109 SER A C 1
ATOM 840 O O . SER A 1 109 ? 4.513 -6.381 4.423 1.00 94.44 109 SER A O 1
ATOM 842 N N . ASP A 1 110 ? 6.394 -5.518 3.537 1.00 95.81 110 ASP A N 1
ATOM 843 C CA . ASP A 1 110 ? 5.986 -5.586 2.134 1.00 95.81 110 ASP A CA 1
ATOM 844 C C . ASP A 1 110 ? 7.165 -5.923 1.204 1.00 95.81 110 ASP A C 1
ATOM 846 O O . ASP A 1 110 ? 8.302 -6.094 1.648 1.00 95.81 110 ASP A O 1
ATOM 850 N N . GLY A 1 111 ? 6.902 -6.029 -0.101 1.00 84.75 111 GLY A N 1
ATOM 851 C CA . GLY A 1 111 ? 7.921 -6.295 -1.120 1.00 84.75 111 GLY A CA 1
ATOM 852 C C . GLY A 1 111 ? 8.791 -5.082 -1.484 1.00 84.75 111 GLY A C 1
ATOM 853 O O . GLY A 1 111 ? 9.514 -5.137 -2.483 1.00 84.75 111 GLY A O 1
ATOM 854 N N . GLY A 1 112 ? 8.720 -3.992 -0.712 1.00 86.06 112 GLY A N 1
ATOM 855 C CA . GLY A 1 112 ? 9.411 -2.737 -0.994 1.00 86.06 112 GLY A CA 1
ATOM 856 C C . GLY A 1 112 ? 8.856 -1.986 -2.208 1.00 86.06 112 GLY A C 1
ATOM 857 O O . GLY A 1 112 ? 7.829 -2.351 -2.790 1.00 86.06 112 GLY A O 1
ATOM 858 N N . ILE A 1 113 ? 9.545 -0.905 -2.577 1.00 81.19 113 ILE A N 1
ATOM 859 C CA . ILE A 1 113 ? 9.231 -0.154 -3.791 1.00 81.19 113 ILE A CA 1
ATOM 860 C C . ILE A 1 113 ? 9.493 -1.047 -5.010 1.00 81.19 113 ILE A C 1
ATOM 862 O O . ILE A 1 113 ? 10.541 -1.695 -5.110 1.00 81.19 113 ILE A O 1
ATOM 866 N N . ILE A 1 114 ? 8.557 -1.080 -5.959 1.00 71.31 114 ILE A N 1
ATOM 867 C CA . ILE A 1 114 ? 8.824 -1.631 -7.281 1.00 71.31 114 ILE A CA 1
ATOM 868 C C . ILE A 1 114 ? 9.727 -0.647 -8.022 1.00 71.31 114 ILE A C 1
ATOM 870 O O . ILE A 1 114 ? 9.298 0.307 -8.670 1.00 71.31 114 ILE A O 1
ATOM 874 N N . HIS A 1 115 ? 11.024 -0.915 -7.939 1.00 54.34 115 HIS A N 1
ATOM 875 C CA . HIS A 1 115 ? 11.899 -0.619 -9.055 1.00 54.34 115 HIS A CA 1
ATOM 876 C C . HIS A 1 115 ? 11.351 -1.419 -10.239 1.00 54.34 115 HIS A C 1
ATOM 878 O O . HIS A 1 115 ? 11.341 -2.652 -10.213 1.00 54.34 115 HIS A O 1
ATOM 884 N N . SER A 1 116 ? 10.829 -0.730 -11.254 1.00 41.41 116 SER A N 1
ATOM 885 C CA . SER A 1 116 ? 10.563 -1.368 -12.541 1.00 41.41 116 SER A CA 1
ATOM 886 C C . SER A 1 116 ? 11.868 -1.991 -13.068 1.00 41.41 116 SER A C 1
ATOM 888 O O . SER A 1 116 ? 12.959 -1.621 -12.619 1.00 41.41 116 SER A O 1
ATOM 890 N N . PRO A 1 117 ? 11.813 -2.860 -14.093 1.00 41.22 117 PRO A N 1
ATOM 891 C CA . PRO A 1 117 ? 12.996 -3.125 -14.917 1.00 41.22 117 PRO A CA 1
ATOM 892 C C . PRO A 1 117 ? 13.616 -1.848 -15.537 1.00 41.22 117 PRO A C 1
ATOM 894 O O . PRO A 1 117 ? 14.681 -1.948 -16.133 1.00 41.22 117 PRO A O 1
ATOM 897 N N . ASP A 1 118 ? 12.976 -0.683 -15.356 1.00 37.22 118 ASP A N 1
ATOM 898 C CA . ASP A 1 118 ? 13.389 0.651 -15.787 1.00 37.22 118 ASP A CA 1
ATOM 899 C C . ASP A 1 118 ? 13.662 1.624 -14.604 1.00 37.22 118 ASP A C 1
ATOM 901 O O . ASP A 1 118 ? 13.405 2.825 -14.739 1.00 37.22 118 ASP A O 1
ATOM 905 N N . PHE A 1 119 ? 14.086 1.163 -13.413 1.00 33.00 119 PHE A N 1
ATOM 906 C CA . PHE A 1 119 ? 14.547 2.093 -12.362 1.00 33.00 119 PHE A CA 1
ATOM 907 C C . PHE A 1 119 ? 15.561 1.525 -11.354 1.00 33.00 119 PHE A C 1
ATOM 909 O O . PHE A 1 119 ? 15.348 1.562 -10.134 1.00 33.00 119 PHE A O 1
ATOM 916 N N . TRP A 1 120 ? 16.717 1.060 -11.837 1.00 29.59 120 TRP A N 1
ATOM 917 C CA . TRP A 1 120 ? 17.859 0.836 -10.945 1.00 29.59 120 TRP A CA 1
ATOM 918 C C . TRP A 1 120 ? 18.476 2.170 -10.514 1.00 29.59 120 TRP A C 1
ATOM 920 O O . TRP A 1 120 ? 19.057 2.899 -11.318 1.00 29.59 120 TRP A O 1
ATOM 930 N N . ILE A 1 121 ? 18.414 2.471 -9.212 1.00 30.05 121 ILE A N 1
ATOM 931 C CA . ILE A 1 121 ? 19.185 3.569 -8.616 1.00 30.05 121 ILE A CA 1
ATOM 932 C C . ILE A 1 121 ? 20.665 3.159 -8.597 1.00 30.05 121 ILE A C 1
ATOM 934 O O . ILE A 1 121 ? 21.185 2.663 -7.597 1.00 30.05 121 ILE A O 1
ATOM 938 N N . LEU A 1 122 ? 21.351 3.376 -9.719 1.00 28.91 122 LEU A N 1
ATOM 939 C CA . LEU A 1 122 ? 22.808 3.398 -9.765 1.00 28.91 122 LEU A CA 1
ATOM 940 C C . LEU A 1 122 ? 23.297 4.725 -9.179 1.00 28.91 122 LEU A C 1
ATOM 942 O O . LEU A 1 122 ? 23.230 5.789 -9.797 1.00 28.91 122 LEU A O 1
ATOM 946 N N . SER A 1 123 ? 23.790 4.647 -7.950 1.00 26.80 123 SER A N 1
ATOM 947 C CA . SER A 1 123 ? 24.571 5.705 -7.325 1.00 26.80 123 SER A CA 1
ATOM 948 C C . SER A 1 123 ? 25.947 5.852 -7.992 1.00 26.80 123 SER A C 1
ATOM 950 O O . SER A 1 123 ? 26.569 4.868 -8.383 1.00 26.80 123 SER A O 1
ATOM 952 N N . PRO A 1 124 ? 26.472 7.084 -8.012 1.00 35.72 124 PRO A N 1
ATOM 953 C CA . PRO A 1 124 ? 26.161 8.110 -8.996 1.00 35.72 124 PRO A CA 1
ATOM 954 C C . PRO A 1 124 ? 26.993 7.976 -10.290 1.00 35.72 124 PRO A C 1
ATOM 956 O O . PRO A 1 124 ? 28.036 7.328 -10.330 1.00 35.72 124 PRO A O 1
ATOM 959 N N . PHE A 1 125 ? 26.574 8.690 -11.333 1.00 35.22 125 PHE A N 1
ATOM 960 C CA . PHE A 1 125 ? 27.405 9.004 -12.501 1.00 35.22 125 PHE A CA 1
ATOM 961 C C . PHE A 1 125 ? 28.646 9.818 -12.072 1.00 35.22 125 PHE A C 1
ATOM 963 O O . PHE A 1 125 ? 28.555 10.697 -11.218 1.00 35.22 125 PHE A O 1
ATOM 970 N N . SER A 1 126 ? 29.808 9.553 -12.671 1.00 36.81 126 SER A N 1
ATOM 971 C CA . SER A 1 126 ? 31.066 10.242 -12.353 1.00 36.81 126 SER A CA 1
ATOM 972 C C . SER A 1 126 ? 31.362 11.363 -13.354 1.00 36.81 126 SER A C 1
ATOM 974 O O . SER A 1 126 ? 31.777 11.085 -14.480 1.00 36.81 126 SER A O 1
ATOM 976 N N . ILE A 1 127 ? 31.217 12.628 -12.953 1.00 39.81 127 ILE A N 1
ATOM 977 C CA . ILE A 1 127 ? 31.828 13.735 -13.703 1.00 39.81 127 ILE A CA 1
ATOM 978 C C . ILE A 1 127 ? 33.307 13.800 -13.307 1.00 39.81 127 ILE A C 1
ATOM 980 O O . ILE A 1 127 ? 33.611 14.101 -12.158 1.00 39.81 127 ILE A O 1
ATOM 984 N N . ASP A 1 128 ? 34.202 13.506 -14.251 1.00 36.25 128 ASP A N 1
ATOM 985 C CA . ASP A 1 128 ? 35.659 13.541 -14.063 1.00 36.25 128 ASP A CA 1
ATOM 986 C C . ASP A 1 128 ? 36.315 14.455 -15.108 1.00 36.25 128 ASP A C 1
ATOM 988 O O . ASP A 1 128 ? 36.003 14.376 -16.302 1.00 36.25 128 ASP A O 1
ATOM 992 N N . GLU A 1 129 ? 37.241 15.293 -14.644 1.00 32.78 129 GLU A N 1
ATOM 993 C CA . GLU A 1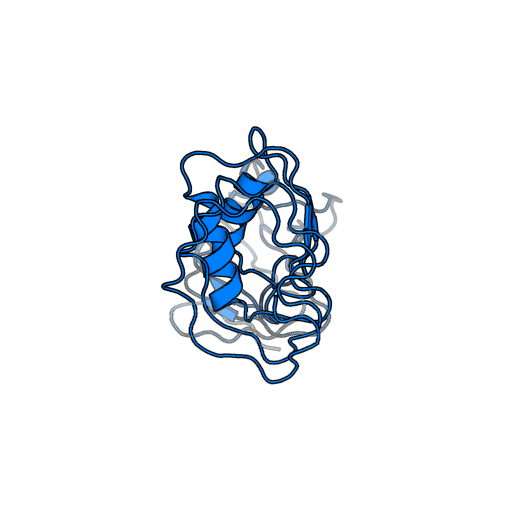 129 ? 38.198 16.022 -15.470 1.00 32.78 129 GLU A CA 1
ATOM 994 C C . GLU A 1 129 ? 39.480 15.180 -15.532 1.00 32.78 129 GLU A C 1
ATOM 996 O O . GLU A 1 129 ? 40.236 15.108 -14.561 1.00 32.78 129 GLU A O 1
ATOM 1001 N N . LEU A 1 130 ? 39.684 14.506 -16.672 1.00 33.59 130 LEU A N 1
ATOM 1002 C CA . LEU A 1 130 ? 40.664 13.430 -16.885 1.00 33.59 130 LEU A CA 1
ATOM 1003 C C . LEU A 1 130 ? 41.943 13.520 -16.025 1.00 33.59 130 LEU A C 1
ATOM 1005 O O . LEU A 1 130 ? 42.938 14.138 -16.407 1.00 33.59 130 LEU A O 1
ATOM 1009 N N . GLY A 1 131 ? 41.962 12.760 -14.926 1.00 36.97 131 GLY A N 1
ATOM 1010 C CA . GLY A 1 131 ? 43.200 12.337 -14.267 1.00 36.97 131 GLY A CA 1
ATOM 1011 C C . GLY A 1 131 ? 43.723 13.190 -13.108 1.00 36.97 131 GLY A C 1
ATOM 1012 O O . GLY A 1 131 ? 44.840 12.919 -12.665 1.00 36.97 131 GLY A O 1
ATOM 1013 N N . TYR A 1 132 ? 42.954 14.146 -12.569 1.00 39.19 132 TYR A N 1
ATOM 1014 C CA . TYR A 1 132 ? 43.358 14.913 -11.372 1.00 39.19 132 TYR A CA 1
ATOM 1015 C C . TYR A 1 132 ? 42.709 14.488 -10.041 1.00 39.19 132 TYR A C 1
ATOM 1017 O O . TYR A 1 132 ? 42.977 15.088 -9.002 1.00 39.19 132 TYR A O 1
ATOM 1025 N N . GLY A 1 133 ? 41.975 13.370 -10.019 1.00 35.81 133 GLY A N 1
ATOM 1026 C CA . GLY A 1 133 ? 41.664 12.653 -8.772 1.00 35.81 133 GLY A CA 1
ATOM 1027 C C . GLY A 1 133 ? 40.527 13.248 -7.940 1.00 35.81 133 GLY A C 1
ATOM 1028 O O . GLY A 1 133 ? 40.500 13.073 -6.720 1.00 35.81 133 GLY A O 1
ATOM 1029 N N . HIS A 1 134 ? 39.582 13.919 -8.592 1.00 44.56 134 HIS A N 1
ATOM 1030 C CA . HIS A 1 134 ? 38.318 14.312 -7.983 1.00 44.56 134 HIS A CA 1
ATOM 1031 C C . HIS A 1 134 ? 37.385 13.086 -7.936 1.00 44.56 134 HIS A C 1
ATOM 1033 O O . HIS A 1 134 ? 37.306 12.315 -8.887 1.00 44.56 134 HIS A O 1
ATOM 1039 N N . GLY A 1 135 ? 36.779 12.826 -6.771 1.00 40.19 135 GLY A N 1
ATOM 1040 C CA . GLY A 1 135 ? 36.060 11.572 -6.498 1.00 40.19 135 GLY A CA 1
ATOM 1041 C C . GLY A 1 135 ? 34.688 11.467 -7.175 1.00 40.19 135 GLY A C 1
ATOM 1042 O O . GLY A 1 135 ? 34.305 12.306 -7.976 1.00 40.19 135 GLY A O 1
ATOM 1043 N N . ASN A 1 136 ? 33.899 10.451 -6.817 1.00 44.75 136 ASN A N 1
ATOM 1044 C CA . ASN A 1 136 ? 32.526 10.324 -7.319 1.00 44.75 136 ASN A CA 1
ATOM 1045 C C . ASN A 1 136 ? 31.602 11.372 -6.667 1.00 44.75 136 ASN A C 1
ATOM 1047 O O . ASN A 1 136 ? 31.456 11.382 -5.443 1.00 44.75 136 ASN A O 1
ATOM 1051 N N . TYR A 1 137 ? 30.929 12.194 -7.479 1.00 40.81 137 TYR A N 1
ATOM 1052 C CA . TYR A 1 137 ? 29.960 13.205 -7.035 1.00 40.81 137 TYR A CA 1
ATOM 1053 C C . TYR A 1 137 ? 28.523 12.801 -7.387 1.00 40.81 137 TYR A C 1
ATOM 1055 O O . TYR A 1 137 ? 28.250 12.292 -8.467 1.00 40.81 137 TYR A O 1
ATOM 1063 N N . THR A 1 138 ? 27.573 13.082 -6.497 1.00 46.12 138 THR A N 1
ATOM 1064 C CA . THR A 1 138 ? 26.130 13.042 -6.799 1.00 46.12 138 THR A CA 1
ATOM 1065 C C . THR A 1 138 ? 25.663 14.361 -7.430 1.00 46.12 138 THR A C 1
ATOM 1067 O O . THR A 1 138 ? 26.299 15.397 -7.235 1.00 46.12 138 THR A O 1
ATOM 1070 N N . TRP A 1 139 ? 24.505 14.378 -8.110 1.00 47.97 139 TRP A N 1
ATOM 1071 C CA . TRP A 1 139 ? 23.916 15.618 -8.664 1.00 47.97 139 TRP A CA 1
ATOM 1072 C C . TRP A 1 139 ? 23.794 16.741 -7.625 1.00 47.97 139 TRP A C 1
ATOM 1074 O O . TRP A 1 139 ? 24.088 17.892 -7.932 1.00 47.97 139 TRP A O 1
ATOM 1084 N N . ALA A 1 140 ? 23.420 16.407 -6.386 1.00 47.12 140 ALA A N 1
ATOM 1085 C CA . ALA A 1 140 ? 23.293 17.367 -5.289 1.00 47.12 140 ALA A CA 1
ATOM 1086 C C . ALA A 1 140 ? 24.634 17.988 -4.852 1.00 47.12 140 ALA A C 1
ATOM 1088 O O . ALA A 1 140 ? 24.641 19.048 -4.230 1.00 47.12 140 ALA A O 1
ATOM 1089 N N . GLN A 1 141 ? 25.762 17.350 -5.172 1.00 50.56 141 GLN A N 1
ATOM 1090 C CA . GLN A 1 141 ? 27.095 17.902 -4.937 1.00 50.56 141 GLN A CA 1
ATOM 1091 C C . GLN A 1 141 ? 27.556 18.720 -6.152 1.00 50.56 141 GLN A C 1
ATOM 1093 O O . GLN A 1 141 ? 27.926 19.874 -5.971 1.00 50.56 141 GLN A O 1
ATOM 1098 N N . VAL A 1 142 ? 27.408 18.188 -7.376 1.00 50.72 142 VAL A N 1
ATOM 1099 C CA . VAL A 1 142 ? 27.784 18.864 -8.641 1.00 50.72 142 VAL A CA 1
ATOM 1100 C C . VAL A 1 142 ? 27.180 20.267 -8.767 1.00 50.72 142 VAL A C 1
ATOM 1102 O O . VAL A 1 142 ? 27.868 21.189 -9.182 1.00 50.72 142 VAL A O 1
ATOM 1105 N N . VAL A 1 143 ? 25.917 20.479 -8.373 1.00 48.59 143 VAL A N 1
ATOM 1106 C CA . VAL A 1 143 ? 25.270 21.808 -8.472 1.00 48.59 143 VAL A CA 1
ATOM 1107 C C . VAL A 1 143 ? 25.917 22.910 -7.618 1.00 48.59 143 VAL A C 1
ATOM 1109 O O . VAL A 1 143 ? 25.566 24.076 -7.791 1.00 48.59 143 VAL A O 1
ATOM 1112 N N . ASN A 1 144 ? 26.834 22.561 -6.710 1.00 53.38 144 ASN A N 1
ATOM 1113 C CA . ASN A 1 144 ? 27.562 23.494 -5.847 1.00 53.38 144 ASN A CA 1
ATOM 1114 C C . ASN A 1 144 ? 29.041 23.670 -6.248 1.00 53.38 144 ASN A C 1
ATOM 1116 O O . ASN A 1 144 ? 29.771 24.376 -5.555 1.00 53.38 144 ASN A O 1
ATOM 1120 N N . GLU A 1 145 ? 29.492 23.035 -7.331 1.00 54.22 145 GLU A N 1
ATOM 1121 C CA . GLU A 1 145 ? 30.883 23.076 -7.788 1.00 54.22 145 GLU A CA 1
ATOM 1122 C C . GLU A 1 145 ? 31.147 24.273 -8.725 1.00 54.22 145 GLU A C 1
ATOM 1124 O O . GLU A 1 145 ? 30.342 24.600 -9.599 1.00 54.22 145 GLU A O 1
ATOM 1129 N N . GLU A 1 146 ? 32.303 24.932 -8.579 1.00 53.78 146 GLU A N 1
ATOM 1130 C CA . GLU A 1 146 ? 32.633 26.155 -9.342 1.00 53.78 146 GLU A CA 1
ATOM 1131 C C . GLU A 1 146 ? 32.949 25.900 -10.831 1.00 53.78 146 GLU A C 1
ATOM 1133 O O . GLU A 1 146 ? 32.947 26.831 -11.633 1.00 53.78 146 GLU A O 1
ATOM 1138 N N . TRP A 1 147 ? 33.209 24.647 -11.216 1.00 47.53 147 TRP A N 1
ATOM 1139 C CA . TRP A 1 147 ? 33.737 24.259 -12.532 1.00 47.53 147 TRP A CA 1
ATOM 1140 C C . TRP A 1 147 ? 32.705 23.605 -13.466 1.00 47.53 147 TRP A C 1
ATOM 1142 O O . TRP A 1 147 ? 32.984 23.407 -14.648 1.00 47.53 147 TRP A O 1
ATOM 1152 N N . CYS A 1 148 ? 31.509 23.270 -12.972 1.00 43.25 148 CYS A N 1
ATOM 1153 C CA . CYS A 1 148 ? 30.463 22.616 -13.758 1.00 43.25 148 CYS A CA 1
ATOM 1154 C C . CYS A 1 148 ? 29.099 22.807 -13.080 1.00 43.25 148 CYS A C 1
ATOM 1156 O O . CYS A 1 148 ? 28.960 22.538 -11.892 1.00 43.25 148 CYS A O 1
ATOM 1158 N N . SER A 1 149 ? 28.074 23.266 -13.808 1.00 47.88 149 SER A N 1
ATOM 1159 C CA . SER A 1 149 ? 26.727 23.440 -13.241 1.00 47.88 149 SER A CA 1
ATOM 1160 C C . SER A 1 149 ? 25.621 23.034 -14.213 1.00 47.88 149 SER A C 1
ATOM 1162 O O . SER A 1 149 ? 25.739 23.218 -15.425 1.00 47.88 149 SER A O 1
ATOM 1164 N N . GLY A 1 150 ? 24.525 22.467 -13.698 1.00 47.59 150 GLY A N 1
ATOM 1165 C CA . GLY A 1 150 ? 23.437 21.986 -14.548 1.00 47.59 150 GLY A CA 1
ATOM 1166 C C . GLY A 1 150 ? 22.251 21.360 -13.817 1.00 47.59 150 GLY A C 1
ATOM 1167 O O . GLY A 1 150 ? 22.240 21.242 -12.594 1.00 47.59 150 GLY A O 1
ATOM 1168 N N . SER A 1 151 ? 21.239 20.966 -14.587 1.00 40.12 151 SER A N 1
ATOM 1169 C CA . SER A 1 151 ? 20.046 20.249 -14.120 1.00 40.12 151 SER A CA 1
ATOM 1170 C C . SER A 1 151 ? 19.474 19.375 -15.239 1.00 40.12 151 SER A C 1
ATOM 1172 O O . SER A 1 151 ? 19.577 19.728 -16.410 1.00 40.12 151 SER A O 1
ATOM 1174 N N . GLY A 1 152 ? 18.886 18.220 -14.913 1.00 42.12 152 GLY A N 1
ATOM 1175 C CA . GLY A 1 152 ? 18.335 17.297 -15.913 1.00 42.12 152 GLY A CA 1
ATOM 1176 C C . GLY A 1 152 ? 17.708 16.045 -15.309 1.00 42.12 152 GLY A C 1
ATOM 1177 O O . GLY A 1 152 ? 17.764 15.846 -14.096 1.00 42.12 152 GLY A O 1
ATOM 1178 N N . THR A 1 153 ? 17.126 15.189 -16.155 1.00 38.22 153 THR A N 1
ATOM 1179 C CA . THR A 1 153 ? 16.537 13.907 -15.744 1.00 38.22 153 THR A CA 1
ATOM 1180 C C . THR A 1 153 ? 17.169 12.732 -16.492 1.00 38.22 153 THR A C 1
ATOM 1182 O O . THR A 1 153 ? 17.159 12.666 -17.721 1.00 38.22 153 THR A O 1
ATOM 1185 N N . LEU A 1 154 ? 17.716 11.775 -15.743 1.00 42.53 154 LEU A N 1
ATOM 1186 C CA . LEU A 1 154 ? 18.155 10.482 -16.271 1.00 42.53 154 LEU A CA 1
ATOM 1187 C C . LEU A 1 154 ? 16.974 9.508 -16.205 1.00 42.53 154 LEU A C 1
ATOM 1189 O O . LEU A 1 154 ? 16.365 9.377 -15.147 1.00 42.53 154 LEU A O 1
ATOM 1193 N N . ASN A 1 155 ? 16.655 8.846 -17.317 1.00 39.75 155 ASN A N 1
ATOM 1194 C CA . ASN A 1 155 ? 15.606 7.828 -17.384 1.00 39.75 155 ASN A CA 1
ATOM 1195 C C . ASN A 1 155 ? 16.200 6.524 -17.930 1.00 39.75 155 ASN A C 1
ATOM 1197 O O . ASN A 1 155 ? 17.023 6.550 -18.844 1.00 39.75 155 ASN A O 1
ATOM 1201 N N . ASP A 1 156 ? 15.779 5.398 -17.373 1.00 42.00 156 ASP A N 1
ATOM 1202 C CA . ASP A 1 156 ? 16.186 4.052 -17.781 1.00 42.00 156 ASP A CA 1
ATOM 1203 C C . ASP A 1 156 ? 15.343 3.577 -18.998 1.00 42.00 156 ASP A C 1
ATOM 1205 O O . ASP A 1 156 ? 14.216 4.056 -19.170 1.00 42.00 156 ASP A O 1
ATOM 1209 N N . PRO A 1 157 ? 15.830 2.655 -19.851 1.00 45.00 157 PRO A N 1
ATOM 1210 C CA . PRO A 1 157 ? 17.229 2.334 -20.093 1.00 45.00 157 PRO A CA 1
ATOM 1211 C C . PRO A 1 157 ? 17.920 3.431 -20.916 1.00 45.00 157 PRO A C 1
ATOM 1213 O O . PRO A 1 157 ? 17.610 3.675 -22.085 1.00 45.00 157 PRO A O 1
ATOM 1216 N N . TYR A 1 158 ? 18.911 4.061 -20.285 1.00 51.03 158 TYR A N 1
ATOM 1217 C CA . TYR A 1 158 ? 19.926 4.913 -20.914 1.00 51.03 158 TYR A CA 1
ATOM 1218 C C . TYR A 1 158 ? 19.451 6.182 -21.651 1.00 51.03 158 TYR A C 1
ATOM 1220 O O . TYR A 1 158 ? 20.156 6.663 -22.540 1.00 51.03 158 TYR A O 1
ATOM 1228 N N . VAL A 1 159 ? 18.304 6.773 -21.301 1.00 48.94 159 VAL A N 1
ATOM 1229 C CA . VAL A 1 159 ? 17.805 8.010 -21.931 1.00 48.94 159 VAL A CA 1
ATOM 1230 C C . VAL A 1 159 ? 18.003 9.238 -21.038 1.00 48.94 159 VAL A C 1
ATOM 1232 O O . VAL A 1 159 ? 17.208 9.537 -20.141 1.00 48.94 159 VAL A O 1
ATOM 1235 N N . ILE A 1 160 ? 19.047 10.012 -21.331 1.00 57.03 160 ILE A N 1
ATOM 1236 C CA . ILE A 1 160 ? 19.278 11.326 -20.720 1.00 57.03 160 ILE A CA 1
ATOM 1237 C C . ILE A 1 160 ? 18.295 12.319 -21.350 1.00 57.03 160 ILE A C 1
ATOM 1239 O O . ILE A 1 160 ? 18.331 12.518 -22.566 1.00 57.03 160 ILE A O 1
ATOM 1243 N N . LYS A 1 161 ? 17.426 12.948 -20.546 1.00 50.16 161 LYS A N 1
ATOM 1244 C CA . LYS A 1 161 ? 16.456 13.949 -21.016 1.00 50.16 161 LYS A CA 1
ATOM 1245 C C . LYS A 1 161 ? 16.594 15.288 -20.305 1.00 50.16 161 LYS A C 1
ATOM 1247 O O . LYS A 1 161 ? 16.902 15.355 -19.118 1.00 50.16 161 LYS A O 1
ATOM 1252 N N . ASN A 1 162 ? 16.302 16.366 -21.035 1.00 49.56 162 ASN A N 1
ATOM 1253 C CA . ASN A 1 162 ? 16.156 17.726 -20.491 1.00 49.56 162 ASN A CA 1
ATOM 1254 C C . ASN A 1 162 ? 17.388 18.234 -19.711 1.00 49.56 162 ASN A C 1
ATOM 1256 O O . ASN A 1 162 ? 17.259 19.091 -18.841 1.00 49.56 162 ASN A O 1
ATOM 1260 N N . LEU A 1 163 ? 18.572 17.681 -19.995 1.00 54.97 163 LEU A N 1
ATOM 1261 C CA . LEU A 1 163 ? 19.816 18.005 -19.296 1.00 54.97 163 LEU A CA 1
ATOM 1262 C C . LEU A 1 163 ? 20.402 19.310 -19.830 1.00 54.97 163 LEU A C 1
ATOM 1264 O O . LEU A 1 163 ? 20.818 19.368 -20.983 1.00 54.97 163 LEU A O 1
ATOM 1268 N N . VAL A 1 164 ? 20.461 20.339 -18.996 1.00 51.56 164 VAL A N 1
ATOM 1269 C CA . VAL A 1 164 ? 21.116 21.614 -19.290 1.00 51.56 164 VAL A CA 1
ATOM 1270 C C . VAL A 1 164 ? 22.411 21.682 -18.489 1.00 51.56 164 VAL A C 1
ATOM 1272 O O . VAL A 1 164 ? 22.363 21.632 -17.263 1.00 51.56 164 VAL A O 1
ATOM 1275 N N . ILE A 1 165 ? 23.554 21.788 -19.169 1.00 57.53 165 ILE A N 1
ATOM 1276 C CA . ILE A 1 165 ? 24.890 21.870 -18.565 1.00 57.53 165 ILE A CA 1
ATOM 1277 C C . ILE A 1 165 ? 25.644 23.101 -19.082 1.00 57.53 165 ILE A C 1
ATOM 1279 O O . ILE A 1 165 ? 25.751 23.332 -20.289 1.00 57.53 165 ILE A O 1
ATOM 1283 N N . ASN A 1 166 ? 26.220 23.846 -18.142 1.00 56.47 166 ASN A N 1
ATOM 1284 C CA . ASN A 1 166 ? 27.157 24.938 -18.356 1.00 56.47 166 ASN A CA 1
ATOM 1285 C C . ASN A 1 166 ? 28.551 24.498 -17.888 1.00 56.47 166 ASN A C 1
ATOM 1287 O O . ASN A 1 166 ? 28.785 24.353 -16.688 1.00 56.47 166 ASN A O 1
ATOM 1291 N N . GLY A 1 167 ? 29.477 24.318 -18.829 1.00 56.31 167 GLY A N 1
ATOM 1292 C CA . GLY A 1 167 ? 30.854 23.910 -18.535 1.00 56.31 167 GLY A CA 1
ATOM 1293 C C . GLY A 1 167 ? 31.750 25.008 -17.970 1.00 56.31 167 GLY A C 1
ATOM 1294 O O . GLY A 1 167 ? 32.892 24.723 -17.650 1.00 56.31 167 GLY A O 1
ATOM 1295 N N . GLN A 1 168 ? 31.275 26.256 -17.883 1.00 57.16 168 GLN A N 1
ATOM 1296 C CA . GLN A 1 168 ? 32.016 27.416 -17.356 1.00 57.16 168 GLN A CA 1
ATOM 1297 C C . GLN A 1 168 ? 33.420 27.663 -17.957 1.00 57.16 168 GLN A C 1
ATOM 1299 O O . GLN A 1 168 ? 34.218 28.402 -17.389 1.00 57.16 168 GLN A O 1
ATOM 1304 N N . GLY A 1 169 ? 33.713 27.113 -19.139 1.00 53.94 169 GLY A N 1
ATOM 1305 C CA . GLY A 1 169 ? 35.036 27.167 -19.769 1.00 53.94 169 GLY A CA 1
ATOM 1306 C C . GLY A 1 169 ? 35.949 25.981 -19.437 1.00 53.94 169 GLY A C 1
ATOM 1307 O O . GLY A 1 169 ? 37.104 25.996 -19.848 1.00 53.94 169 GLY A O 1
ATOM 1308 N N . SER A 1 170 ? 35.453 24.956 -18.740 1.00 52.28 170 SER A N 1
ATOM 1309 C CA . SER A 1 170 ? 36.140 23.674 -18.582 1.00 52.28 170 SER A CA 1
ATOM 1310 C C . SER A 1 170 ? 36.158 22.882 -19.894 1.00 52.28 170 SER A C 1
ATOM 1312 O O . SER A 1 170 ? 35.162 22.807 -20.634 1.00 52.28 170 SER A O 1
ATOM 1314 N N . ASP A 1 171 ? 37.293 22.232 -20.149 1.00 47.41 171 ASP A N 1
ATOM 1315 C CA . ASP A 1 171 ? 37.442 21.261 -21.229 1.00 47.41 171 ASP A CA 1
ATOM 1316 C C . ASP A 1 171 ? 36.566 20.020 -21.000 1.00 47.41 171 ASP A C 1
ATOM 1318 O O . ASP A 1 171 ? 36.133 19.425 -21.984 1.00 47.41 171 ASP A O 1
ATOM 1322 N N . PHE A 1 172 ? 36.247 19.667 -19.743 1.00 48.72 172 PHE A N 1
ATOM 1323 C CA . PHE A 1 172 ? 35.499 18.460 -19.372 1.00 48.72 172 PHE A CA 1
ATOM 1324 C C . PHE A 1 172 ? 34.508 18.732 -18.217 1.00 48.72 172 PHE A C 1
ATOM 1326 O O . PHE A 1 172 ? 34.903 18.948 -17.076 1.00 48.72 172 PHE A O 1
ATOM 1333 N N . CYS A 1 173 ? 33.199 18.701 -18.500 1.00 47.25 173 CYS A N 1
ATOM 1334 C CA . CYS A 1 173 ? 32.119 18.867 -17.498 1.00 47.25 173 CYS A CA 1
ATOM 1335 C C . CYS A 1 173 ? 31.067 17.735 -17.560 1.00 47.25 173 CYS A C 1
ATOM 1337 O O . CYS A 1 173 ? 30.072 17.740 -16.845 1.00 47.25 173 CYS A O 1
ATOM 1339 N N . LEU A 1 174 ? 31.289 16.701 -18.377 1.00 49.88 174 LEU A N 1
ATOM 1340 C CA . LEU A 1 174 ? 30.547 15.444 -18.271 1.00 49.88 174 LEU A CA 1
ATOM 1341 C C . LEU A 1 174 ? 31.391 14.294 -18.821 1.00 49.88 174 LEU A C 1
ATOM 1343 O O . LEU A 1 174 ? 31.619 14.213 -20.025 1.00 49.88 174 LEU A O 1
ATOM 1347 N N . SER A 1 175 ? 31.817 13.402 -17.930 1.00 48.06 175 SER A N 1
ATOM 1348 C CA . SER A 1 175 ? 32.319 12.077 -18.286 1.00 48.06 175 SER A CA 1
ATOM 1349 C C . SER A 1 175 ? 31.209 11.064 -18.015 1.00 48.06 175 SER A C 1
ATOM 1351 O O . SER A 1 175 ? 30.423 11.225 -17.082 1.00 48.06 175 SER A O 1
ATOM 1353 N N . ILE A 1 176 ? 31.098 10.044 -18.859 1.00 48.66 176 ILE A N 1
ATOM 1354 C CA . ILE A 1 176 ? 30.162 8.936 -18.673 1.00 48.66 176 ILE A CA 1
ATOM 1355 C C . ILE A 1 176 ? 30.924 7.673 -19.053 1.00 48.66 176 ILE A C 1
ATOM 1357 O O . ILE A 1 176 ? 31.187 7.446 -20.231 1.00 48.66 176 ILE A O 1
ATOM 1361 N N . GLN A 1 177 ? 31.301 6.880 -18.052 1.00 45.44 177 GLN A N 1
ATOM 1362 C CA . GLN A 1 177 ? 31.920 5.575 -18.257 1.00 45.44 177 GLN A CA 1
ATOM 1363 C C . GLN A 1 177 ? 30.862 4.481 -18.112 1.00 45.44 177 GLN A C 1
ATOM 1365 O O . GLN A 1 177 ? 30.326 4.269 -17.025 1.00 45.44 177 GLN A O 1
ATOM 1370 N N . PHE A 1 178 ? 30.608 3.755 -19.196 1.00 46.72 178 PHE A N 1
ATOM 1371 C CA . PHE A 1 178 ? 29.883 2.487 -19.175 1.00 46.72 178 PHE A CA 1
ATOM 1372 C C . PHE A 1 178 ? 30.731 1.408 -19.840 1.00 46.72 178 PHE A C 1
ATOM 1374 O O . PHE A 1 178 ? 31.506 1.693 -20.752 1.00 46.72 178 PHE A O 1
ATOM 1381 N N . SER A 1 179 ? 30.598 0.162 -19.382 1.00 36.62 179 SER A N 1
ATOM 1382 C CA . SER A 1 179 ? 31.391 -0.936 -19.931 1.00 36.62 179 SER A CA 1
ATOM 1383 C C . SER A 1 179 ? 30.871 -1.429 -21.285 1.00 36.62 179 SER A C 1
ATOM 1385 O O . SER A 1 179 ? 31.692 -1.581 -22.184 1.00 36.62 179 SER A O 1
ATOM 1387 N N . GLU A 1 180 ? 29.559 -1.678 -21.466 1.00 38.72 180 GLU A N 1
ATOM 1388 C CA . GLU A 1 180 ? 29.072 -2.404 -22.667 1.00 38.72 180 GLU A CA 1
ATOM 1389 C C . GLU A 1 180 ? 27.706 -1.988 -23.291 1.00 38.72 180 GLU A C 1
ATOM 1391 O O . GLU A 1 180 ? 27.319 -2.602 -24.285 1.00 38.72 180 GLU A O 1
ATOM 1396 N N . GLU A 1 181 ? 26.979 -0.956 -22.823 1.00 44.81 181 GLU A N 1
ATOM 1397 C CA . GLU A 1 181 ? 25.596 -0.674 -23.305 1.00 44.81 181 GLU A CA 1
ATOM 1398 C C . GLU A 1 181 ? 25.351 0.701 -23.981 1.00 44.81 181 GLU A C 1
ATOM 1400 O O . GLU A 1 181 ? 26.193 1.598 -23.984 1.00 44.81 181 GLU A O 1
ATOM 1405 N N . TYR A 1 182 ? 24.209 0.825 -24.676 1.00 45.59 182 TYR A N 1
ATOM 1406 C CA . TYR A 1 182 ? 23.861 1.931 -25.588 1.00 45.59 182 TYR A CA 1
ATOM 1407 C C . TYR A 1 182 ? 23.022 3.010 -24.903 1.0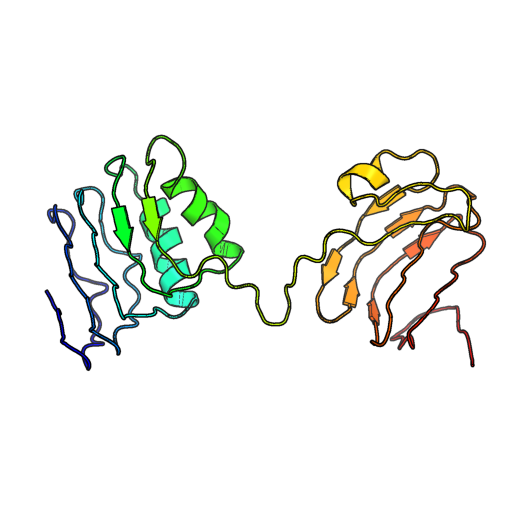0 45.59 182 TYR A C 1
ATOM 1409 O O . TYR A 1 182 ? 22.070 2.674 -24.216 1.00 45.59 182 TYR A O 1
ATOM 1417 N N . PHE A 1 183 ? 23.253 4.288 -25.221 1.00 45.34 183 PHE A N 1
ATOM 1418 C CA . PHE A 1 183 ? 22.496 5.408 -24.647 1.00 45.34 183 PHE A CA 1
ATOM 1419 C C . PHE A 1 183 ? 21.900 6.376 -25.680 1.00 45.34 183 PHE A C 1
ATOM 1421 O O . PHE A 1 183 ? 22.355 6.491 -26.824 1.00 45.34 183 PHE A O 1
ATOM 1428 N N . ILE A 1 184 ? 20.855 7.078 -25.247 1.00 48.25 184 ILE A N 1
ATOM 1429 C CA . ILE A 1 184 ? 20.087 8.066 -26.002 1.00 48.25 184 ILE A CA 1
ATOM 1430 C C . ILE A 1 184 ? 20.150 9.398 -25.239 1.00 48.25 184 ILE A C 1
ATOM 1432 O O . ILE A 1 184 ? 20.050 9.438 -24.014 1.00 48.25 184 ILE A O 1
ATOM 1436 N N . VAL A 1 185 ? 20.306 10.507 -25.962 1.00 53.84 185 VAL A N 1
ATOM 1437 C CA . VAL A 1 185 ? 20.308 11.863 -25.393 1.00 53.84 185 VAL A CA 1
ATOM 1438 C C . VAL A 1 185 ? 19.238 12.681 -26.106 1.00 53.84 185 VAL A C 1
ATOM 1440 O O . VAL A 1 185 ? 19.305 12.852 -27.324 1.00 53.84 185 VAL A O 1
ATOM 1443 N N . GLU A 1 186 ? 18.250 13.180 -25.364 1.00 50.38 186 GLU A N 1
ATOM 1444 C CA . GLU A 1 186 ? 17.104 13.917 -25.903 1.00 50.38 186 GLU A CA 1
ATOM 1445 C C . GLU A 1 186 ? 16.915 15.265 -25.201 1.00 50.38 186 GLU A C 1
ATOM 1447 O O . GLU A 1 186 ? 16.849 15.348 -23.977 1.00 50.38 186 GLU A O 1
ATOM 1452 N N . ASN A 1 187 ? 16.738 16.336 -25.979 1.00 50.69 187 ASN A N 1
ATOM 1453 C CA . ASN A 1 187 ? 16.443 17.674 -25.453 1.00 50.69 187 ASN A CA 1
ATOM 1454 C C . ASN A 1 187 ? 17.467 18.181 -24.406 1.00 50.69 187 ASN A C 1
ATOM 1456 O O . ASN A 1 187 ? 17.108 18.838 -23.431 1.00 50.69 187 ASN A O 1
ATOM 1460 N N . CYS A 1 188 ? 18.747 17.854 -24.594 1.00 51.81 188 CYS A N 1
ATOM 1461 C CA . CYS A 1 188 ? 19.840 18.276 -23.719 1.00 51.81 188 CYS A CA 1
ATOM 1462 C C . CYS A 1 188 ? 20.622 19.441 -24.345 1.00 51.81 188 CYS A C 1
ATOM 1464 O O . CYS A 1 188 ? 20.903 19.427 -25.543 1.00 51.81 188 CYS A O 1
ATOM 1466 N N . THR A 1 189 ? 20.992 20.433 -23.535 1.00 52.56 189 THR A N 1
ATOM 1467 C CA . THR A 1 189 ? 21.721 21.640 -23.950 1.00 52.56 189 THR A CA 1
ATOM 1468 C C . THR A 1 189 ? 23.054 21.721 -23.215 1.00 52.56 189 THR A C 1
ATOM 1470 O O . THR A 1 189 ? 23.078 21.796 -21.991 1.00 52.56 189 THR A O 1
ATOM 1473 N N . PHE A 1 190 ? 24.158 21.767 -23.957 1.00 60.53 190 PHE A N 1
ATOM 1474 C CA . PHE A 1 190 ? 25.509 21.922 -23.415 1.00 60.53 190 PHE A CA 1
ATOM 1475 C C . PHE A 1 190 ? 26.098 23.236 -23.931 1.00 60.53 190 PHE A C 1
ATOM 1477 O O . PHE A 1 190 ? 26.044 23.495 -25.133 1.00 60.53 190 PHE A O 1
ATOM 1484 N N . TYR A 1 191 ? 26.641 24.074 -23.049 1.00 49.78 191 TYR A N 1
ATOM 1485 C CA . TYR A 1 191 ? 27.265 25.344 -23.431 1.00 49.78 191 TYR A CA 1
ATOM 1486 C C . TYR A 1 191 ? 28.464 25.689 -22.539 1.00 49.78 191 TYR A C 1
ATOM 1488 O O . TYR A 1 191 ? 28.603 25.162 -21.439 1.00 49.78 191 TYR A O 1
ATOM 1496 N N . ASN A 1 192 ? 29.355 26.554 -23.038 1.00 53.06 192 ASN A N 1
ATOM 1497 C CA . ASN A 1 192 ? 30.639 26.904 -22.410 1.00 53.06 192 ASN A CA 1
ATOM 1498 C C . ASN A 1 192 ? 31.508 25.685 -22.031 1.00 53.06 192 ASN A C 1
ATOM 1500 O O . ASN A 1 192 ? 32.067 25.639 -20.941 1.00 53.06 192 ASN A O 1
ATOM 1504 N N . THR A 1 193 ? 31.618 24.695 -22.914 1.00 54.59 193 THR A N 1
ATOM 1505 C CA . THR A 1 193 ? 32.555 23.569 -22.773 1.00 54.59 193 THR A CA 1
ATOM 1506 C C . THR A 1 193 ? 33.274 23.341 -24.098 1.00 54.59 193 THR A C 1
ATOM 1508 O O . THR A 1 193 ? 32.681 23.565 -25.158 1.00 54.59 193 THR A O 1
ATOM 1511 N N . TYR A 1 194 ? 34.547 22.947 -24.045 1.00 47.50 194 TYR A N 1
ATOM 1512 C CA . TYR A 1 194 ? 35.382 22.814 -25.241 1.00 47.50 194 TYR A CA 1
ATOM 1513 C C . TYR A 1 194 ? 35.436 21.384 -25.802 1.00 47.50 194 TYR A C 1
ATOM 1515 O O . TYR A 1 194 ? 35.566 21.244 -27.017 1.00 47.50 194 TYR A O 1
ATOM 1523 N N . ASN A 1 195 ? 35.274 20.333 -24.981 1.00 45.75 195 ASN A N 1
ATOM 1524 C CA . ASN A 1 195 ? 35.253 18.938 -25.444 1.00 45.75 195 ASN A CA 1
ATOM 1525 C C . ASN A 1 195 ? 34.159 18.094 -24.757 1.00 45.75 195 ASN A C 1
ATOM 1527 O O . ASN A 1 195 ? 34.161 17.883 -23.549 1.00 45.75 195 ASN A O 1
ATOM 1531 N N . LEU A 1 196 ? 33.261 17.501 -25.551 1.00 47.16 196 LEU A N 1
ATOM 1532 C CA . LEU A 1 196 ? 32.358 16.435 -25.096 1.00 47.16 196 LEU A CA 1
ATOM 1533 C C . LEU A 1 196 ? 32.970 15.070 -25.439 1.00 47.16 196 LEU A C 1
ATOM 1535 O O . LEU A 1 196 ? 32.679 14.494 -26.487 1.00 47.16 196 LEU A O 1
ATOM 1539 N N . ASN A 1 197 ? 33.835 14.560 -24.559 1.00 42.44 197 ASN A N 1
ATOM 1540 C CA . ASN A 1 197 ? 34.440 13.236 -24.711 1.00 42.44 197 ASN A CA 1
ATOM 1541 C C . ASN A 1 197 ? 33.508 12.142 -24.177 1.00 42.44 197 ASN A C 1
ATOM 1543 O O . ASN A 1 197 ? 33.324 12.006 -22.970 1.00 42.44 197 ASN A O 1
ATOM 1547 N N . TYR A 1 198 ? 32.963 11.326 -25.081 1.00 42.81 198 TYR A N 1
ATOM 1548 C CA . TYR A 1 198 ? 32.164 10.156 -24.726 1.00 42.81 198 TYR A CA 1
ATOM 1549 C C . TYR A 1 198 ? 32.967 8.864 -24.930 1.00 42.81 198 TYR A C 1
ATOM 1551 O O . TYR A 1 198 ? 33.320 8.528 -26.061 1.00 42.81 198 TYR A O 1
ATOM 1559 N N . TYR A 1 199 ? 33.243 8.131 -23.848 1.00 34.44 199 TYR A N 1
ATOM 1560 C CA . TYR A 1 199 ? 33.991 6.870 -23.879 1.00 34.44 199 TYR A CA 1
ATOM 1561 C C . TYR A 1 199 ? 33.077 5.681 -23.550 1.00 34.44 199 TYR A C 1
ATOM 1563 O O . TYR A 1 199 ? 32.761 5.439 -22.391 1.00 34.44 199 TYR A O 1
ATOM 1571 N N . GLY A 1 200 ? 32.724 4.901 -24.579 1.00 33.25 200 GLY A N 1
ATOM 1572 C CA . GLY A 1 200 ? 32.009 3.625 -24.435 1.00 33.25 200 GLY A CA 1
ATOM 1573 C C . GLY A 1 200 ? 30.501 3.712 -24.685 1.00 33.25 200 GLY A C 1
ATOM 1574 O O . GLY A 1 200 ? 29.719 3.843 -23.754 1.00 33.25 200 GLY A O 1
ATOM 1575 N N . GLY A 1 201 ? 30.086 3.602 -25.954 1.00 33.72 201 GLY A N 1
ATOM 1576 C CA . GLY A 1 201 ? 28.674 3.496 -26.359 1.00 33.72 201 GLY A CA 1
ATOM 1577 C C . GLY A 1 201 ? 28.360 4.254 -27.656 1.00 33.72 201 GLY A C 1
ATOM 1578 O O . GLY A 1 201 ? 29.001 5.252 -27.982 1.00 33.72 201 GLY A O 1
ATOM 1579 N N . ARG A 1 202 ? 27.381 3.778 -28.440 1.00 31.75 202 ARG A N 1
ATOM 1580 C CA . ARG A 1 202 ? 26.983 4.419 -29.712 1.00 31.75 202 ARG A CA 1
ATOM 1581 C C . ARG A 1 202 ? 25.770 5.329 -29.511 1.00 31.75 202 ARG A C 1
ATOM 1583 O O . ARG A 1 202 ? 24.673 4.836 -29.266 1.00 31.75 202 ARG A O 1
ATOM 1590 N N . VAL A 1 203 ? 25.954 6.635 -29.710 1.00 35.81 203 VAL A N 1
ATOM 1591 C CA . VAL A 1 203 ? 24.872 7.638 -29.703 1.00 35.81 203 VAL A CA 1
ATOM 1592 C C . VAL A 1 203 ? 23.951 7.447 -30.912 1.00 35.81 203 VAL A C 1
ATOM 1594 O O . VAL A 1 203 ? 24.427 7.386 -32.048 1.00 35.81 203 VAL A O 1
ATOM 1597 N N . LYS A 1 204 ? 22.627 7.461 -30.709 1.00 31.02 204 LYS A N 1
ATOM 1598 C CA . LYS A 1 204 ? 21.651 7.617 -31.803 1.00 31.02 204 LYS A CA 1
ATOM 1599 C C . LYS A 1 204 ? 20.794 8.865 -31.583 1.00 31.02 204 LYS A C 1
ATOM 1601 O O . LYS A 1 204 ? 20.098 8.980 -30.582 1.00 31.02 204 LYS A O 1
ATOM 1606 N N . ARG A 1 205 ? 20.866 9.807 -32.527 1.00 42.09 205 ARG A N 1
ATOM 1607 C CA . ARG A 1 205 ? 20.271 11.151 -32.435 1.00 42.09 205 ARG A CA 1
ATOM 1608 C C . ARG A 1 205 ? 18.963 11.258 -33.221 1.00 42.09 205 ARG A C 1
ATOM 1610 O O . ARG A 1 205 ? 18.909 10.805 -34.362 1.00 42.09 205 ARG A O 1
ATOM 1617 N N . TYR A 1 206 ? 17.978 11.968 -32.668 1.00 30.94 206 TYR A N 1
ATOM 1618 C CA . TYR A 1 206 ? 16.790 12.438 -33.391 1.00 30.94 206 TYR A CA 1
ATOM 1619 C C . TYR A 1 206 ? 16.665 13.973 -33.316 1.00 30.94 206 TYR A C 1
ATOM 1621 O O . TYR A 1 206 ? 15.967 14.487 -32.453 1.00 30.94 206 TYR A O 1
ATOM 1629 N N . ASN A 1 207 ? 17.300 14.665 -34.280 1.00 27.67 207 ASN A N 1
ATOM 1630 C CA . ASN A 1 207 ? 17.152 16.100 -34.625 1.00 27.67 207 ASN A CA 1
ATOM 1631 C C . ASN A 1 207 ? 17.518 17.125 -33.517 1.00 27.67 207 ASN A C 1
ATOM 1633 O O . ASN A 1 207 ? 17.494 16.821 -32.336 1.00 27.67 207 ASN A O 1
ATOM 1637 N N . TYR A 1 208 ? 17.835 18.395 -33.783 1.00 35.47 208 TYR A N 1
ATOM 1638 C CA . TYR A 1 208 ? 18.871 18.986 -34.657 1.00 35.47 208 TYR A CA 1
ATOM 1639 C C . TYR A 1 208 ? 19.578 20.077 -33.806 1.00 35.47 208 TYR A C 1
ATOM 1641 O O . TYR A 1 208 ? 19.006 20.514 -32.816 1.00 35.47 208 TYR A O 1
ATOM 1649 N N . GLU A 1 209 ? 20.794 20.563 -34.057 1.00 35.09 209 GLU A N 1
ATOM 1650 C CA . GLU A 1 209 ? 21.823 20.257 -35.067 1.00 35.09 209 GLU A CA 1
ATOM 1651 C C . GLU A 1 209 ? 23.206 20.191 -34.359 1.00 35.09 209 GLU A C 1
ATOM 1653 O O . GLU A 1 209 ? 23.349 20.777 -33.293 1.00 35.09 209 GLU A O 1
ATOM 1658 N N . GLN A 1 210 ? 24.176 19.448 -34.908 1.00 36.81 210 GLN A N 1
ATOM 1659 C CA . GLN A 1 210 ? 25.606 19.265 -34.515 1.00 36.81 210 GLN A CA 1
ATOM 1660 C C . GLN A 1 210 ? 25.913 18.820 -33.056 1.00 36.81 210 GLN A C 1
ATOM 1662 O O . GLN A 1 210 ? 25.202 19.149 -32.119 1.00 36.81 210 GLN A O 1
ATOM 1667 N N . TYR A 1 211 ? 26.813 17.875 -32.768 1.00 34.81 211 TYR A N 1
ATOM 1668 C CA . TYR A 1 211 ? 27.856 17.237 -33.584 1.00 34.81 211 TYR A CA 1
ATOM 1669 C C . TYR A 1 211 ? 27.634 15.727 -33.828 1.00 34.81 211 TYR A C 1
ATOM 1671 O O . TYR A 1 211 ? 26.632 15.141 -33.413 1.00 34.81 211 TYR A O 1
ATOM 1679 N N . VAL A 1 212 ? 28.586 15.129 -34.552 1.00 32.75 212 VAL A N 1
ATOM 1680 C CA . VAL A 1 212 ? 28.723 13.710 -34.914 1.00 32.75 212 VAL A CA 1
ATOM 1681 C C . VAL A 1 212 ? 30.123 13.262 -34.495 1.00 32.75 212 VAL A C 1
ATOM 1683 O O . VAL A 1 212 ? 31.064 14.023 -34.708 1.00 32.75 212 VAL A O 1
ATOM 1686 N N . LEU A 1 213 ? 30.289 12.024 -34.023 1.00 27.47 213 LEU A N 1
ATOM 1687 C CA . LEU A 1 213 ? 31.579 11.328 -34.083 1.00 27.47 213 LEU A CA 1
ATOM 1688 C C . LEU A 1 213 ? 31.400 9.938 -34.707 1.00 27.47 213 LEU A C 1
ATOM 1690 O O . LEU A 1 213 ? 30.436 9.228 -34.421 1.00 27.47 213 LEU A O 1
ATOM 1694 N N . TRP A 1 214 ? 32.316 9.603 -35.616 1.00 27.00 214 TRP A N 1
ATOM 1695 C CA . TRP A 1 214 ? 32.420 8.315 -36.302 1.00 27.00 214 TRP A CA 1
ATOM 1696 C C . TRP A 1 214 ? 33.575 7.505 -35.709 1.00 27.00 214 TRP A C 1
ATOM 1698 O O . TRP A 1 214 ? 34.591 8.101 -35.364 1.00 27.00 214 TRP A O 1
ATOM 1708 N N . SER A 1 215 ? 33.396 6.175 -35.713 1.00 28.50 215 SER A N 1
ATOM 1709 C CA . SER A 1 215 ? 34.392 5.102 -35.490 1.00 28.50 215 SER A CA 1
ATOM 1710 C C . SER A 1 215 ? 35.325 5.253 -34.286 1.00 28.50 215 SER A C 1
ATOM 1712 O O . SER A 1 215 ? 36.376 5.911 -34.448 1.00 28.50 215 SER A O 1
#

Secondary structure (DSSP, 8-state):
--TT-TT-----TT---TT--B-TTSSTT-TT-----TT---TT--BBTTTTTT----HHHHHHHHHHHHTSS---TT-EEE-TT--B-TTTHHHHHHHHSTTT--EEES--B---TT----PPP----TTS------HHHHTT-TT-EEEEEEETTTEEEEEEEE-TT-S-S---B-SS---EEES-EEES-S----BSS-----SS-------

Foldseek 3Di:
DCQLVCCDADDPLPPACQQPAELACVCQNVANHAYANLSYNQQNYQEQHSNQHNYEYEQVSVLSNLQSHLPHPHHDAAYEHENHAYAYEPSSPVSNVSCCDPPNVYHYHYNYHDPDVKDDPDPDFAQDDPDPDDDRDDLVRQCPDPQKHWDFDATPPAETECIEIERLQEQTHHEGDDDAEAHEYYNYHYDNYNDDDYDYYDYDDDDDDDDDDDD

Radius of gyration: 24.27 Å; chains: 1; bounding box: 61×48×53 Å

pLDDT: mean 71.19, std 27.01, range [26.8, 98.75]

InterPro domains:
  IPR005046 Protein of unknown function DUF285 [PF03382] (1-56)